Protein AF-A0A959P9I5-F1 (afdb_monomer)

Nearest PDB structures (foldseek):
  2was-assembly1_B  TM=7.287E-01  e=7.811E-04  Saccharomyces cerevisiae
  2wat-assembly2_E  TM=7.039E-01  e=8.288E-04  Saccharomyces cerevisiae
  8x8m-assembly1_B  TM=2.297E-01  e=2.061E-01  Klebsiella phage SH-Kp 152410
  8jj5-assembly1_B  TM=2.629E-01  e=3.154E+00  Sus scrofa

Solvent-accessible surface area (backbone atoms only — not comparable to full-atom values): 9957 Å² total; per-residue (Å²): 54,40,11,38,22,47,45,25,45,76,56,54,68,73,52,60,73,87,41,66,76,54,45,61,69,41,45,44,74,68,45,50,55,51,46,75,71,41,95,49,44,69,60,53,55,50,51,51,51,26,44,37,49,3,46,48,51,33,46,28,70,74,71,67,55,84,75,90,57,47,56,47,35,48,61,74,87,74,50,42,35,27,35,62,98,35,77,77,52,45,29,45,44,50,71,48,84,47,99,61,30,40,39,21,35,26,44,31,38,73,90,63,38,45,58,54,16,26,39,39,40,39,38,40,76,92,47,94,69,67,50,75,48,77,41,68,80,51,70,85,78,86,85,68,73,74,91,78,59,69,60,54,45,80,49,68,50,98,84,74,47,52,26,27,29,20,44,31,69,28,82,59,38,45,34,39,36,41,27,38,60,102

Foldseek 3Di:
DKFKEKWFQVQLVPDPLVDPVVLVQQADPVLVVVLVPDPDNSVSSVVLVGQLRTLVLLVCQPPVDPDRRNNQWHDPSPFWIAGVPCNQRIWGKDKDDDPRIIMMMTATDPPSFGFQWKKKWKQFQVDPDIDIDIGHPDDDDPPDDPPPDDQWYWDADPVRWIWTKHWYDDDRITMMMITTTD

Secondary structure (DSSP, 8-state):
-EEEEEEEHHHHTTS-TTSHHHHTTT--HHHHHHHHT-S-HHHHHHHHHHHHHHHHHHHHHHH------GGGEEE-SSSEEEETTEEEEEEEEEEEEETTEEEEEEEE-TTS--EEEEEEEEEETT-SS-EEEEEES--S-----GGG--SEEEEE-TTS-EEEEEEEEETTEEEEEEEEE-

Sequence (182 aa):
MIGIDVIDWDQARKSRWDEQRFREKFCTGRELIHLANAENVFFETWKIWAAKEAAFKAWSMLSHETTFRPRDWEFDGHAHIHKVNDNACTMHIEWIHLENGLVSWVQAGAPFGKCEGGALRINDSGRKEPQVYVFGECLNTVTMESKKLPRYGKITDLQNTNHWISRSHHGRYDVWMIAREA

pLDDT: mean 87.92, std 12.02, range [44.38, 98.25]

Mean predicted aligned error: 5.18 Å

Radius of gyration: 16.12 Å; Cα contacts (8 Å, |Δi|>4): 376; chains: 1; bounding box: 43×37×35 Å

Structure (mmCIF, N/CA/C/O backbone):
data_AF-A0A959P9I5-F1
#
_entry.id   AF-A0A959P9I5-F1
#
loop_
_atom_site.group_PDB
_atom_site.id
_atom_site.type_symbol
_atom_site.label_atom_id
_atom_site.label_alt_id
_atom_site.label_comp_id
_atom_site.label_asym_id
_atom_site.label_entity_id
_atom_site.label_seq_id
_atom_site.pdbx_PDB_ins_code
_atom_site.Cartn_x
_atom_site.Cartn_y
_atom_site.Cartn_z
_atom_site.occupancy
_atom_site.B_iso_or_equiv
_atom_site.auth_seq_id
_atom_site.auth_comp_id
_atom_site.auth_asym_id
_atom_site.auth_atom_id
_atom_site.pdbx_PDB_model_num
ATOM 1 N N . MET A 1 1 ? 9.983 -0.754 -10.016 1.00 86.56 1 MET A N 1
ATOM 2 C CA . MET A 1 1 ? 8.884 0.198 -9.710 1.00 86.56 1 MET A CA 1
ATOM 3 C C . MET A 1 1 ? 8.581 0.204 -8.237 1.00 86.56 1 MET A C 1
ATOM 5 O O . MET A 1 1 ? 8.883 -0.776 -7.565 1.00 86.56 1 MET A O 1
ATOM 9 N N . ILE A 1 2 ? 7.910 1.250 -7.765 1.00 91.06 2 ILE A N 1
ATOM 10 C CA . ILE A 1 2 ? 7.533 1.365 -6.363 1.00 91.06 2 ILE A CA 1
ATOM 11 C C . ILE A 1 2 ? 6.093 1.822 -6.185 1.00 91.06 2 ILE A C 1
ATOM 13 O O . ILE A 1 2 ? 5.556 2.512 -7.038 1.00 91.06 2 ILE A O 1
ATOM 17 N N . GLY A 1 3 ? 5.486 1.503 -5.054 1.00 93.31 3 GLY A N 1
ATOM 18 C CA . GLY A 1 3 ? 4.197 2.059 -4.658 1.00 93.31 3 GLY A CA 1
ATOM 19 C C . GLY A 1 3 ? 4.157 2.225 -3.151 1.00 93.31 3 GLY A C 1
ATOM 20 O O . GLY A 1 3 ? 4.808 1.464 -2.447 1.00 93.31 3 GLY A O 1
ATOM 21 N N . ILE A 1 4 ? 3.446 3.234 -2.654 1.00 95.81 4 ILE A N 1
ATOM 22 C CA . ILE A 1 4 ? 3.377 3.533 -1.219 1.00 95.81 4 ILE A CA 1
ATOM 23 C C . ILE A 1 4 ? 1.953 3.846 -0.787 1.00 95.81 4 ILE A C 1
ATOM 25 O O . ILE A 1 4 ? 1.185 4.475 -1.523 1.00 95.81 4 ILE A O 1
ATOM 29 N N . ASP A 1 5 ? 1.630 3.477 0.441 1.00 97.62 5 ASP A N 1
ATOM 30 C CA . ASP A 1 5 ? 0.481 4.005 1.141 1.00 97.62 5 ASP A CA 1
ATOM 31 C C . ASP A 1 5 ? 0.764 4.299 2.618 1.00 97.62 5 ASP A C 1
ATOM 33 O O . ASP A 1 5 ? 1.725 3.790 3.195 1.00 97.62 5 ASP A O 1
ATOM 37 N N . VAL A 1 6 ? -0.048 5.171 3.217 1.00 97.94 6 VAL A N 1
ATOM 38 C CA . VAL A 1 6 ? 0.074 5.570 4.623 1.00 97.94 6 VAL A CA 1
ATOM 39 C C . VAL A 1 6 ? -1.285 5.583 5.292 1.00 97.94 6 VAL A C 1
ATOM 41 O O . VAL A 1 6 ? -2.257 6.084 4.733 1.00 97.94 6 VAL A O 1
ATOM 44 N N . ILE A 1 7 ? -1.333 5.089 6.527 1.00 98.25 7 ILE A N 1
ATOM 45 C CA . ILE A 1 7 ? -2.528 5.110 7.358 1.00 98.25 7 ILE A CA 1
ATOM 46 C C . ILE A 1 7 ? -2.272 5.917 8.622 1.00 98.25 7 ILE A C 1
ATOM 48 O O . ILE A 1 7 ? -1.359 5.610 9.377 1.00 98.25 7 ILE A O 1
ATOM 52 N N . ASP A 1 8 ? -3.104 6.929 8.860 1.00 98.12 8 ASP A N 1
ATOM 53 C CA . ASP A 1 8 ? -3.220 7.630 10.136 1.00 98.12 8 ASP A CA 1
ATOM 54 C C . ASP A 1 8 ? -4.238 6.901 11.021 1.00 98.12 8 ASP A C 1
ATOM 56 O O . ASP A 1 8 ? -5.398 6.718 10.628 1.00 98.12 8 ASP A O 1
ATOM 60 N N . TRP A 1 9 ? -3.820 6.494 12.221 1.00 97.69 9 TRP A N 1
ATOM 61 C CA . TRP A 1 9 ? -4.681 5.768 13.147 1.00 97.69 9 TRP A CA 1
ATOM 62 C C . TRP A 1 9 ? -5.888 6.573 13.619 1.00 97.69 9 TRP A C 1
ATOM 64 O O . TRP A 1 9 ? -6.954 5.987 13.800 1.00 97.69 9 TRP A O 1
ATOM 74 N N . ASP A 1 10 ? -5.788 7.892 13.769 1.00 96.81 10 ASP A N 1
ATOM 75 C CA . ASP A 1 10 ? -6.925 8.700 14.221 1.00 96.81 10 ASP A CA 1
ATOM 76 C C . ASP A 1 10 ? -8.006 8.822 13.156 1.00 96.81 10 ASP A C 1
ATOM 78 O O . ASP A 1 10 ? -9.189 8.928 13.483 1.00 96.81 10 ASP A O 1
ATOM 82 N N . GLN A 1 11 ? -7.627 8.788 11.881 1.00 96.94 11 GLN A N 1
ATOM 83 C CA . GLN A 1 11 ? -8.590 8.746 10.783 1.00 96.94 11 GLN A CA 1
ATOM 84 C C . GLN A 1 11 ? -9.161 7.339 10.608 1.00 96.94 11 GLN A C 1
ATOM 86 O O . GLN A 1 11 ? -10.376 7.163 10.525 1.00 96.94 11 GLN A O 1
ATOM 91 N N . ALA A 1 12 ? -8.298 6.325 10.645 1.00 97.25 12 ALA A N 1
ATOM 92 C CA . ALA A 1 12 ? -8.681 4.922 10.552 1.00 97.25 12 ALA A CA 1
ATOM 93 C C . ALA A 1 12 ? -9.707 4.510 11.625 1.00 97.25 12 ALA A C 1
ATOM 95 O O . ALA A 1 12 ? -10.705 3.855 11.312 1.00 97.25 12 ALA A O 1
ATOM 96 N N . ARG A 1 13 ? -9.520 4.953 12.877 1.00 97.25 13 ARG A N 1
ATOM 97 C CA . ARG A 1 13 ? -10.439 4.691 14.003 1.00 97.25 13 ARG A CA 1
ATOM 98 C C . ARG A 1 13 ? -11.843 5.266 13.807 1.00 97.25 13 ARG A C 1
ATOM 100 O O . ARG A 1 13 ? -12.779 4.742 14.395 1.00 97.25 13 ARG A O 1
ATOM 107 N N . LYS A 1 14 ? -12.003 6.319 12.998 1.00 96.50 14 LYS A N 1
ATOM 108 C CA . LYS A 1 14 ? -13.308 6.955 12.714 1.00 96.50 14 LYS A CA 1
ATOM 109 C C . LYS A 1 14 ? -14.106 6.234 11.628 1.00 96.50 14 LYS A C 1
ATOM 111 O O . LYS A 1 14 ? -15.248 6.600 11.356 1.00 96.50 14 LYS A O 1
ATOM 116 N N . SER A 1 15 ? -13.495 5.263 10.958 1.00 94.44 15 SER A N 1
ATOM 117 C CA . SER A 1 15 ? -14.159 4.459 9.938 1.00 94.44 15 SER A CA 1
ATOM 118 C C . SER A 1 15 ? -14.973 3.314 10.556 1.00 94.44 15 SER A C 1
ATOM 120 O O . SER A 1 15 ? -14.979 3.110 11.765 1.00 94.44 15 SER A O 1
ATOM 122 N N . ARG A 1 16 ? -15.606 2.517 9.692 1.00 95.75 16 ARG A N 1
ATOM 123 C CA . ARG A 1 16 ? -16.356 1.302 10.042 1.00 95.75 16 ARG A CA 1
ATOM 124 C C . ARG A 1 16 ? -15.498 0.035 9.949 1.00 95.75 16 ARG A C 1
ATOM 126 O O . ARG A 1 16 ? -15.977 -1.002 9.504 1.00 95.75 16 ARG A O 1
ATOM 133 N N . TRP A 1 17 ? -14.206 0.136 10.257 1.00 94.38 17 TRP A N 1
ATOM 134 C CA . TRP A 1 17 ? -13.227 -0.948 10.076 1.00 94.38 17 TRP A CA 1
ATOM 135 C C . TRP A 1 17 ? -13.613 -2.253 10.794 1.00 94.38 17 TRP A C 1
ATOM 137 O O . TRP A 1 17 ? -13.234 -3.342 10.357 1.00 94.38 17 TRP A O 1
ATOM 147 N N . ASP A 1 18 ? -14.372 -2.142 11.881 1.00 93.19 18 ASP A N 1
ATOM 148 C CA . ASP A 1 18 ? -14.866 -3.224 12.725 1.00 93.19 18 ASP A CA 1
ATOM 149 C C . ASP A 1 18 ? -16.103 -3.931 12.135 1.00 93.19 18 ASP A C 1
ATOM 151 O O . ASP A 1 18 ? -16.331 -5.109 12.429 1.00 93.19 18 ASP A O 1
ATOM 155 N N . GLU A 1 19 ? -16.822 -3.306 11.200 1.00 95.06 19 GLU A N 1
ATOM 156 C CA . GLU A 1 19 ? -17.932 -3.929 10.479 1.00 95.06 19 GLU A CA 1
ATOM 157 C C . GLU A 1 19 ? -17.433 -4.974 9.460 1.00 95.06 19 GLU A C 1
ATOM 159 O O . GLU A 1 19 ? -16.642 -4.690 8.558 1.00 95.06 19 GLU A O 1
ATOM 164 N N . GLN A 1 20 ? -17.976 -6.194 9.516 1.00 93.38 20 GLN A N 1
ATOM 165 C CA . GLN A 1 20 ? -17.656 -7.254 8.548 1.00 93.38 20 GLN A CA 1
ATOM 166 C C . GLN A 1 20 ? -17.915 -6.819 7.096 1.00 93.38 20 GLN A C 1
ATOM 168 O O . GLN A 1 20 ? -17.053 -6.982 6.234 1.00 93.38 20 GLN A O 1
ATOM 173 N N . ARG A 1 21 ? -19.065 -6.179 6.840 1.00 95.31 21 ARG A N 1
ATOM 174 C CA . ARG A 1 21 ? -19.433 -5.673 5.505 1.00 95.31 21 ARG A CA 1
ATOM 175 C C . ARG A 1 21 ? -18.466 -4.618 4.978 1.00 95.31 21 ARG A C 1
ATOM 177 O O . ARG A 1 21 ? -18.392 -4.416 3.770 1.00 95.31 21 ARG A O 1
ATOM 184 N N . PHE A 1 22 ? -17.771 -3.899 5.858 1.00 95.69 22 PHE A N 1
ATOM 185 C CA . PHE A 1 22 ? -16.742 -2.954 5.446 1.00 95.69 22 PHE A CA 1
ATOM 186 C C . PHE A 1 22 ? -15.514 -3.705 4.929 1.00 95.69 22 PHE A C 1
ATOM 188 O O . PHE A 1 22 ? -15.071 -3.438 3.813 1.00 95.69 22 PHE A O 1
ATOM 195 N N . ARG A 1 23 ? -15.030 -4.700 5.684 1.00 96.38 23 ARG A N 1
ATOM 196 C CA . ARG A 1 23 ? -13.878 -5.529 5.296 1.00 96.38 23 ARG A CA 1
ATOM 197 C C . ARG A 1 23 ? -14.135 -6.339 4.027 1.00 96.38 23 ARG A C 1
ATOM 199 O O . ARG A 1 23 ? -13.286 -6.385 3.148 1.00 96.38 23 ARG A O 1
ATOM 206 N N . GLU A 1 24 ? -15.335 -6.890 3.856 1.00 96.62 24 GLU A N 1
ATOM 207 C CA . GLU A 1 24 ? -15.725 -7.664 2.662 1.00 96.62 24 GLU A CA 1
ATOM 208 C C . GLU A 1 24 ? -15.671 -6.871 1.344 1.00 96.62 24 GLU A C 1
ATOM 210 O O . GLU A 1 24 ? -15.601 -7.465 0.261 1.00 96.62 24 GLU A O 1
ATOM 215 N N . LYS A 1 25 ? -15.687 -5.532 1.406 1.00 96.12 25 LYS A N 1
ATOM 216 C CA . LYS A 1 25 ? -15.544 -4.685 0.212 1.00 96.12 25 LYS A CA 1
ATOM 217 C C . LYS A 1 25 ? -14.149 -4.761 -0.387 1.00 96.12 25 LYS A C 1
ATOM 219 O O . LYS A 1 25 ? -14.021 -4.618 -1.601 1.00 96.12 25 LYS A O 1
ATOM 224 N N . PHE A 1 26 ? -13.123 -4.954 0.440 1.00 96.69 26 PHE A N 1
ATOM 225 C CA . PHE A 1 26 ? -11.739 -4.902 -0.019 1.00 96.69 26 PHE A CA 1
ATOM 226 C C . PHE A 1 26 ? -10.935 -6.170 0.248 1.00 96.69 26 PHE A C 1
ATOM 228 O O . PHE A 1 26 ? -10.009 -6.427 -0.516 1.00 96.69 26 PHE A O 1
ATOM 235 N N . CYS A 1 27 ? -11.291 -6.978 1.245 1.00 97.50 27 CYS A N 1
ATOM 236 C CA . CYS A 1 27 ? -10.620 -8.242 1.526 1.00 97.50 27 CYS A CA 1
ATOM 237 C C . CYS A 1 27 ? -11.093 -9.374 0.600 1.00 97.50 27 CYS A C 1
ATOM 239 O O . CYS A 1 27 ? -12.272 -9.466 0.236 1.00 97.50 27 CYS A O 1
ATOM 241 N N . THR A 1 28 ? -10.175 -10.275 0.258 1.00 97.38 28 THR A N 1
ATOM 242 C CA . THR A 1 28 ? -10.481 -11.596 -0.297 1.00 97.38 28 THR A CA 1
ATOM 243 C C . THR A 1 28 ? -10.930 -12.555 0.810 1.00 97.38 28 THR A C 1
ATOM 245 O O . THR A 1 28 ? -10.841 -12.255 2.002 1.00 97.38 28 THR A O 1
ATOM 248 N N . GLY A 1 29 ? -11.413 -13.744 0.434 1.00 96.50 29 GLY A N 1
ATOM 249 C CA . GLY A 1 29 ? -11.786 -14.769 1.414 1.00 96.50 29 GLY A CA 1
ATOM 250 C C . GLY A 1 29 ? -10.609 -15.215 2.288 1.00 96.50 29 GLY A C 1
ATOM 251 O O . GLY A 1 29 ? -10.780 -15.395 3.491 1.00 96.50 29 GLY A O 1
ATOM 252 N N . ARG A 1 30 ? -9.405 -15.335 1.711 1.00 95.50 30 ARG A N 1
ATOM 253 C CA . ARG A 1 30 ? -8.190 -15.706 2.454 1.00 95.50 30 ARG A CA 1
ATOM 254 C C . ARG A 1 30 ? -7.777 -14.619 3.439 1.00 95.50 30 ARG A C 1
ATOM 256 O O . ARG A 1 30 ? -7.475 -14.927 4.585 1.00 95.50 30 ARG A O 1
ATOM 263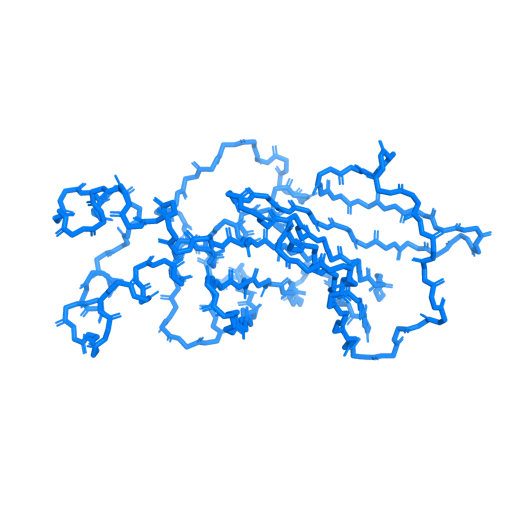 N N . GLU A 1 31 ? -7.857 -13.357 3.036 1.00 97.69 31 GLU A N 1
ATOM 264 C CA . GLU A 1 31 ? -7.567 -12.225 3.920 1.00 97.69 31 GLU A CA 1
ATOM 265 C C . GLU A 1 31 ? -8.586 -12.097 5.059 1.00 97.69 31 GLU A C 1
ATOM 267 O O . GLU A 1 31 ? -8.216 -11.762 6.179 1.00 97.69 31 GLU A O 1
ATOM 272 N N . LEU A 1 32 ? -9.867 -12.403 4.820 1.00 97.00 32 LEU A N 1
ATOM 273 C CA . LEU A 1 32 ? -10.864 -12.455 5.895 1.00 97.00 32 LEU A CA 1
ATOM 274 C C . LEU A 1 32 ? -10.557 -13.571 6.907 1.00 97.00 32 LEU A C 1
ATOM 276 O O . LEU A 1 32 ? -10.723 -13.355 8.106 1.00 97.00 32 LEU A O 1
ATOM 280 N N . ILE A 1 33 ? -10.079 -14.733 6.445 1.00 95.81 33 ILE A N 1
ATOM 281 C CA . ILE A 1 33 ? -9.622 -15.826 7.321 1.00 95.81 33 ILE A CA 1
ATOM 282 C C . ILE A 1 33 ? -8.377 -15.400 8.111 1.00 95.81 33 ILE A C 1
ATOM 284 O O . ILE A 1 33 ? -8.311 -15.649 9.312 1.00 95.81 33 ILE A O 1
ATOM 288 N N . HIS A 1 34 ? -7.417 -14.727 7.470 1.00 95.38 34 HIS A N 1
ATOM 289 C CA . HIS A 1 34 ? -6.246 -14.153 8.146 1.00 95.38 34 HIS A CA 1
ATOM 290 C C . HIS A 1 34 ? -6.669 -13.183 9.254 1.00 95.38 34 HIS A C 1
ATOM 292 O O . HIS A 1 34 ? -6.265 -13.336 10.404 1.00 95.38 34 HIS A O 1
ATOM 298 N N . LEU A 1 35 ? -7.574 -12.251 8.945 1.00 95.75 35 LEU A N 1
ATOM 299 C CA . LEU A 1 35 ? -8.087 -11.279 9.912 1.00 95.75 35 LEU A CA 1
ATOM 300 C C . LEU A 1 35 ? -8.852 -11.918 11.071 1.00 95.75 35 LEU A C 1
ATOM 302 O O . LEU A 1 35 ? -8.765 -11.418 12.188 1.00 95.75 35 LEU A O 1
ATOM 306 N N . ALA A 1 36 ? -9.578 -13.013 10.839 1.00 94.81 36 ALA A N 1
ATOM 307 C CA . ALA A 1 36 ? -10.283 -13.728 11.902 1.00 94.81 36 ALA A CA 1
ATOM 308 C C . ALA A 1 36 ? -9.332 -14.349 12.942 1.00 94.81 36 ALA A C 1
ATOM 310 O O . ALA A 1 36 ? -9.741 -14.564 14.080 1.00 94.81 36 ALA A O 1
ATOM 311 N N . ASN A 1 37 ? -8.078 -14.611 12.559 1.00 94.88 37 ASN A N 1
ATOM 312 C CA . ASN A 1 37 ? -7.045 -15.190 13.421 1.00 94.88 37 ASN A CA 1
ATOM 313 C C . ASN A 1 37 ? -5.998 -14.161 13.887 1.00 94.88 37 ASN A C 1
ATOM 315 O O . ASN A 1 37 ? -5.039 -14.526 14.564 1.00 94.88 37 ASN A O 1
ATOM 319 N N . ALA A 1 38 ? -6.150 -12.886 13.519 1.00 94.94 38 ALA A N 1
ATOM 320 C CA . ALA A 1 38 ? -5.186 -11.845 13.843 1.00 94.94 38 ALA A CA 1
ATOM 321 C C . ALA A 1 38 ? -5.283 -11.417 15.315 1.00 94.94 38 ALA A C 1
ATOM 323 O O . ALA A 1 38 ? -6.363 -11.088 15.804 1.00 94.94 38 ALA A O 1
ATOM 324 N N . GLU A 1 39 ? -4.137 -11.306 15.993 1.00 95.75 39 GLU A N 1
ATOM 325 C CA . GLU A 1 39 ? -4.063 -10.764 17.360 1.00 95.75 39 GLU A CA 1
ATOM 326 C C . GLU A 1 39 ? -4.570 -9.318 17.431 1.00 95.75 39 GLU A C 1
ATOM 328 O O . GLU A 1 39 ? -5.221 -8.910 18.392 1.00 95.75 39 GLU A O 1
ATOM 333 N N . ASN A 1 40 ? -4.292 -8.536 16.385 1.00 95.69 40 ASN A N 1
ATOM 334 C CA . ASN A 1 40 ? -4.734 -7.157 16.262 1.00 95.69 40 ASN A CA 1
ATOM 335 C C . ASN A 1 40 ? -5.455 -6.944 14.928 1.00 95.69 40 ASN A C 1
ATOM 337 O O . ASN A 1 40 ? -4.862 -6.529 13.931 1.00 95.69 40 ASN A O 1
ATOM 341 N N . VAL A 1 41 ? -6.765 -7.206 14.933 1.00 96.31 41 VAL A N 1
ATOM 342 C CA . VAL A 1 41 ? -7.630 -7.066 13.751 1.00 96.31 41 VAL A CA 1
ATOM 343 C C . VAL A 1 41 ? -7.593 -5.647 13.184 1.00 96.31 41 VAL A C 1
ATOM 345 O O . VAL A 1 41 ? -7.581 -5.492 11.967 1.00 96.31 41 VAL A O 1
ATOM 348 N N . PHE A 1 42 ? -7.544 -4.610 14.030 1.00 97.44 42 PHE A N 1
ATOM 349 C CA . PHE A 1 42 ? -7.452 -3.218 13.572 1.00 97.44 42 PHE A CA 1
ATOM 350 C C . PHE A 1 42 ? -6.188 -3.004 12.741 1.00 97.44 42 PHE A C 1
ATOM 352 O O . PHE A 1 42 ? -6.264 -2.545 11.602 1.00 97.44 42 PHE A O 1
ATOM 359 N N . PHE A 1 43 ? -5.035 -3.372 13.299 1.00 96.50 43 PHE A N 1
ATOM 360 C CA . PHE A 1 43 ? -3.751 -3.203 12.636 1.00 96.50 43 PHE A CA 1
ATOM 361 C C . PHE A 1 43 ? -3.689 -3.983 11.318 1.00 96.50 43 PHE A C 1
ATOM 363 O O . PHE A 1 43 ? -3.397 -3.397 10.277 1.00 96.50 43 PHE A O 1
ATOM 370 N N . GLU A 1 44 ? -4.034 -5.272 11.339 1.00 96.50 44 GLU A N 1
ATOM 371 C CA . GLU A 1 44 ? -3.966 -6.118 10.143 1.00 96.50 44 GLU A CA 1
ATOM 372 C C . GLU A 1 44 ? -4.957 -5.670 9.057 1.00 96.50 44 GLU A C 1
ATOM 374 O O . GLU A 1 44 ? -4.627 -5.701 7.873 1.00 96.50 44 GLU A O 1
ATOM 379 N N . THR A 1 45 ? -6.136 -5.158 9.436 1.00 97.50 45 THR A N 1
ATOM 380 C CA . THR A 1 45 ? -7.120 -4.606 8.486 1.00 97.50 45 THR A CA 1
ATOM 381 C C . THR A 1 45 ? -6.510 -3.467 7.671 1.00 97.50 45 THR A C 1
ATOM 383 O O . THR A 1 45 ? -6.637 -3.423 6.445 1.00 97.50 45 THR A O 1
ATOM 386 N N . TRP A 1 46 ? -5.819 -2.549 8.343 1.00 97.88 46 TRP A N 1
ATOM 387 C CA . TRP A 1 46 ? -5.218 -1.386 7.696 1.00 97.88 46 TRP A CA 1
ATOM 388 C C . TRP A 1 46 ? -3.901 -1.690 7.001 1.00 97.88 46 TRP A C 1
ATOM 390 O O . TRP A 1 46 ? -3.611 -1.074 5.978 1.00 97.88 46 TRP A O 1
ATOM 400 N N . LYS A 1 47 ? -3.140 -2.665 7.497 1.00 97.44 47 LYS A N 1
ATOM 401 C CA . LYS A 1 47 ? -1.962 -3.192 6.807 1.00 97.44 47 LYS A CA 1
ATOM 402 C C . LYS A 1 47 ? -2.347 -3.811 5.460 1.00 97.44 47 LYS A C 1
ATOM 404 O O . LYS A 1 47 ? -1.725 -3.484 4.454 1.00 97.44 47 LYS A O 1
ATOM 409 N N . ILE A 1 48 ? -3.414 -4.619 5.412 1.00 97.81 48 ILE A N 1
ATOM 410 C CA . ILE A 1 48 ? -3.960 -5.167 4.157 1.00 97.81 48 ILE A CA 1
ATOM 411 C C . ILE A 1 48 ? -4.367 -4.038 3.207 1.00 97.81 48 ILE A C 1
ATOM 413 O O . ILE A 1 48 ? -3.987 -4.051 2.037 1.00 97.81 48 ILE A O 1
ATOM 417 N N . TRP A 1 49 ? -5.124 -3.050 3.696 1.00 97.81 49 TRP A N 1
ATOM 418 C CA . TRP A 1 49 ? -5.546 -1.914 2.874 1.00 97.81 49 TRP A CA 1
ATOM 419 C C . TRP A 1 49 ? -4.348 -1.177 2.262 1.00 97.81 49 TRP A C 1
ATOM 421 O O . TRP A 1 49 ? -4.275 -1.017 1.041 1.00 97.81 49 TRP A O 1
ATOM 431 N N . ALA A 1 50 ? -3.389 -0.785 3.102 1.00 97.62 50 ALA A N 1
ATOM 432 C CA . ALA A 1 50 ? -2.216 -0.035 2.678 1.00 97.62 50 ALA A CA 1
ATOM 433 C C . ALA A 1 50 ? -1.351 -0.833 1.692 1.00 97.62 50 ALA A C 1
ATOM 435 O O . ALA A 1 50 ? -0.859 -0.281 0.707 1.00 97.62 50 ALA A O 1
ATOM 436 N N . ALA A 1 51 ? -1.216 -2.146 1.901 1.00 97.00 51 ALA A N 1
ATOM 437 C CA . ALA A 1 51 ? -0.504 -3.021 0.980 1.00 97.00 51 ALA A CA 1
ATOM 438 C C . ALA A 1 51 ? -1.160 -3.063 -0.408 1.00 97.00 51 ALA A C 1
ATOM 440 O O . ALA A 1 51 ? -0.469 -2.938 -1.421 1.00 97.00 51 ALA A O 1
ATOM 441 N N . LYS A 1 52 ? -2.493 -3.168 -0.471 1.00 97.44 52 LYS A N 1
ATOM 442 C CA . LYS A 1 52 ? -3.249 -3.170 -1.735 1.00 97.44 52 LYS A CA 1
ATOM 443 C C . LYS A 1 52 ? -3.158 -1.844 -2.472 1.00 97.44 52 LYS A C 1
ATOM 445 O O . LYS A 1 52 ? -2.976 -1.835 -3.687 1.00 97.44 52 LYS A O 1
ATOM 450 N N . GLU A 1 53 ? -3.260 -0.727 -1.757 1.00 96.69 53 GLU A N 1
ATOM 451 C CA . GLU A 1 53 ? -3.074 0.592 -2.358 1.0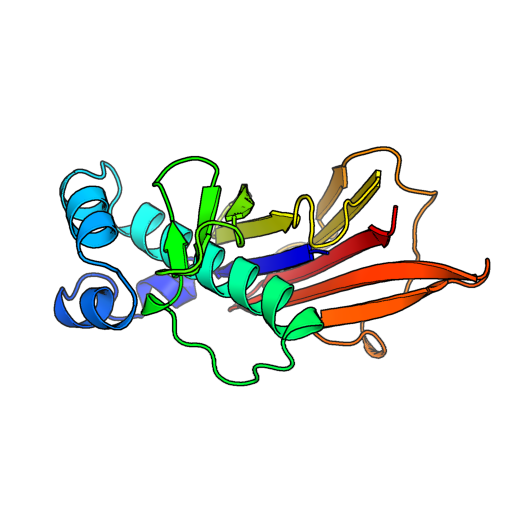0 96.69 53 GLU A CA 1
ATOM 452 C C . GLU A 1 53 ? -1.650 0.787 -2.886 1.00 96.69 53 GLU A C 1
ATOM 454 O O . GLU A 1 53 ? -1.475 1.299 -3.995 1.00 96.69 53 GLU A O 1
ATOM 459 N N . ALA A 1 54 ? -0.637 0.359 -2.129 1.00 95.56 54 ALA A N 1
ATOM 460 C CA . ALA A 1 54 ? 0.752 0.405 -2.568 1.00 95.56 54 ALA A CA 1
ATOM 461 C C . ALA A 1 54 ? 0.959 -0.439 -3.839 1.00 95.56 54 ALA A C 1
ATOM 463 O O . ALA A 1 54 ? 1.492 0.069 -4.827 1.00 95.56 54 ALA A O 1
ATOM 464 N N . ALA A 1 55 ? 0.473 -1.683 -3.863 1.00 94.38 55 ALA A N 1
ATOM 465 C CA . ALA A 1 55 ? 0.567 -2.563 -5.028 1.00 94.38 55 ALA A CA 1
ATOM 466 C C . ALA A 1 55 ? -0.143 -1.992 -6.258 1.00 94.38 55 ALA A C 1
ATOM 468 O O . ALA A 1 55 ? 0.433 -1.944 -7.345 1.00 94.38 55 ALA A O 1
ATOM 469 N N . PHE A 1 56 ? -1.361 -1.475 -6.082 1.00 94.06 56 PHE A N 1
ATOM 470 C CA . PHE A 1 56 ? -2.100 -0.849 -7.170 1.00 94.06 56 PHE A CA 1
ATOM 471 C C . PHE A 1 56 ? -1.376 0.380 -7.729 1.00 94.06 56 PHE A C 1
ATOM 473 O O . PHE A 1 56 ? -1.301 0.529 -8.945 1.00 94.06 56 PHE A O 1
ATOM 480 N N . LYS A 1 57 ? -0.809 1.243 -6.873 1.00 92.75 57 LYS A N 1
ATOM 481 C CA . LYS A 1 57 ? -0.024 2.409 -7.318 1.00 92.75 57 LYS A CA 1
ATOM 482 C C . LYS A 1 57 ? 1.208 1.984 -8.117 1.00 92.75 57 LYS A C 1
ATOM 484 O O . LYS A 1 57 ? 1.512 2.617 -9.121 1.00 92.75 57 LYS A O 1
ATOM 489 N N . ALA A 1 58 ? 1.888 0.907 -7.718 1.00 91.56 58 ALA A N 1
ATOM 490 C CA . ALA A 1 58 ? 2.990 0.353 -8.503 1.00 91.56 58 ALA A CA 1
ATOM 491 C C . ALA A 1 58 ? 2.515 -0.199 -9.857 1.00 91.56 58 ALA A C 1
ATOM 493 O O . ALA A 1 58 ?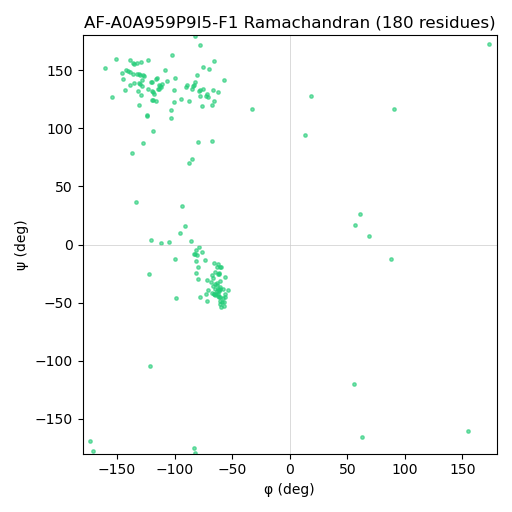 3.133 0.052 -10.887 1.00 91.56 58 ALA A O 1
ATOM 494 N N . TRP A 1 59 ? 1.39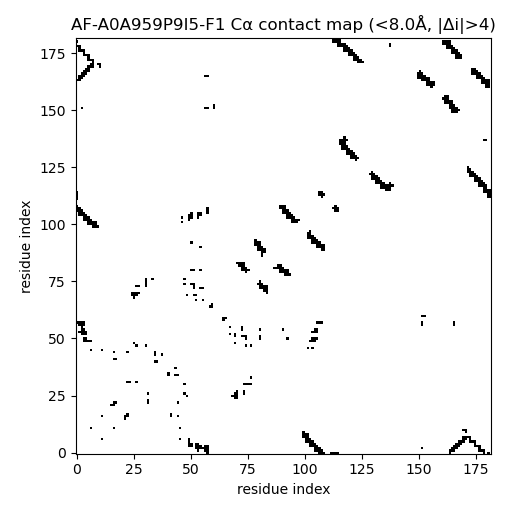7 -0.922 -9.867 1.00 90.25 59 TRP A N 1
ATOM 495 C CA . TRP A 1 59 ? 0.842 -1.562 -11.059 1.00 90.25 59 TRP A CA 1
ATOM 496 C C . TRP A 1 59 ? 0.242 -0.597 -12.082 1.00 90.25 59 TRP A C 1
ATOM 498 O O . TRP A 1 59 ? 0.384 -0.804 -13.292 1.00 90.25 59 TRP A O 1
ATOM 508 N N . SER A 1 60 ? -0.442 0.451 -11.623 1.00 88.94 60 SER A N 1
ATOM 509 C CA . SER A 1 60 ? -1.087 1.441 -12.492 1.00 88.94 60 SER A CA 1
ATOM 510 C C . SER A 1 60 ? -0.075 2.170 -13.378 1.00 88.94 60 SER A C 1
ATOM 512 O O . SER A 1 60 ? -0.421 2.603 -14.477 1.00 88.94 60 SER A O 1
ATOM 514 N N . MET A 1 61 ? 1.193 2.231 -12.953 1.00 84.81 61 MET A N 1
ATOM 515 C CA . MET A 1 61 ? 2.292 2.783 -13.745 1.00 84.81 61 MET A CA 1
ATOM 516 C C . MET A 1 61 ? 2.653 1.952 -14.985 1.00 84.81 61 MET A C 1
ATOM 518 O O . MET A 1 61 ? 3.163 2.533 -15.938 1.00 84.81 61 MET A O 1
ATOM 522 N N . LEU A 1 62 ? 2.390 0.637 -15.006 1.00 81.56 62 LEU A N 1
ATOM 523 C CA . LEU A 1 62 ? 2.624 -0.211 -16.192 1.00 81.56 62 LEU A CA 1
ATOM 524 C C . LEU A 1 62 ? 1.371 -0.453 -17.007 1.00 81.56 62 LEU A C 1
ATOM 526 O O . LEU A 1 62 ? 1.398 -0.422 -18.230 1.00 81.56 62 LEU A O 1
ATOM 530 N N . SER A 1 63 ? 0.287 -0.780 -16.314 1.00 83.94 63 SER A N 1
ATOM 531 C CA . SER A 1 63 ? -0.936 -1.258 -16.953 1.00 83.94 63 SER A CA 1
ATOM 532 C C . SER A 1 63 ? -1.799 -0.130 -17.502 1.00 83.94 63 SER A C 1
ATOM 534 O O . SER A 1 63 ? -2.740 -0.393 -18.247 1.00 83.94 63 SER A O 1
ATOM 536 N N . HIS A 1 64 ? -1.522 1.113 -17.095 1.00 81.38 64 HIS A N 1
ATOM 537 C CA . HIS A 1 64 ? -2.400 2.264 -17.296 1.00 81.38 64 HIS A CA 1
ATOM 538 C C . HIS A 1 64 ? -3.810 2.068 -16.704 1.00 81.38 64 HIS A C 1
ATOM 540 O O . HIS A 1 64 ? -4.733 2.818 -17.028 1.00 81.38 64 HIS A O 1
ATOM 546 N N . GLU A 1 65 ? -3.995 1.089 -15.808 1.00 86.06 65 GLU A N 1
ATOM 547 C CA . GLU A 1 65 ? -5.237 0.922 -15.060 1.00 86.06 65 GLU A CA 1
ATOM 548 C C . GLU A 1 65 ? -5.438 2.109 -14.115 1.00 86.06 65 GLU A C 1
ATOM 550 O O . GLU A 1 65 ? -4.619 2.396 -13.245 1.00 86.06 65 GLU A O 1
ATOM 555 N N . THR A 1 66 ? -6.571 2.790 -14.258 1.00 85.81 66 THR A N 1
ATOM 556 C CA . THR A 1 66 ? -6.919 3.964 -13.442 1.00 85.81 66 THR A CA 1
ATOM 557 C C . THR A 1 66 ? -7.878 3.637 -12.302 1.00 85.81 66 THR A C 1
ATOM 559 O O . THR A 1 66 ? -8.086 4.458 -11.411 1.00 85.81 66 THR A O 1
ATOM 562 N N . THR A 1 67 ? -8.477 2.442 -12.316 1.00 92.38 67 THR A N 1
ATOM 563 C CA . THR A 1 67 ? -9.495 2.033 -11.345 1.00 92.38 67 THR A CA 1
ATOM 564 C C . THR A 1 67 ? -8.903 1.088 -10.315 1.00 92.38 67 THR A C 1
ATOM 566 O O . THR A 1 67 ? -8.537 -0.038 -10.641 1.00 92.38 67 THR A O 1
ATOM 569 N N . PHE A 1 68 ? -8.879 1.518 -9.055 1.00 93.94 68 PHE A N 1
ATOM 570 C CA . PHE A 1 68 ? -8.487 0.649 -7.955 1.00 93.94 68 PHE A CA 1
ATOM 571 C C . PHE A 1 68 ? -9.614 -0.327 -7.610 1.00 93.94 68 PHE A C 1
ATOM 573 O O . PHE A 1 68 ? -10.712 0.078 -7.221 1.00 93.94 68 PHE A O 1
ATOM 580 N N . ARG A 1 69 ? -9.325 -1.623 -7.733 1.00 95.56 69 ARG A N 1
ATOM 581 C CA . ARG A 1 69 ? -10.193 -2.720 -7.299 1.00 95.56 69 ARG A CA 1
ATOM 582 C C . ARG A 1 69 ? -9.447 -3.515 -6.231 1.00 95.56 69 ARG A C 1
ATOM 584 O O . ARG A 1 69 ? -8.619 -4.352 -6.574 1.00 95.56 69 ARG A O 1
ATOM 591 N N . PRO A 1 70 ? -9.700 -3.273 -4.936 1.00 96.50 70 PRO A N 1
ATOM 592 C CA . PRO A 1 70 ? -8.882 -3.870 -3.882 1.00 96.50 70 PRO A CA 1
ATOM 593 C C . PRO A 1 70 ? -8.899 -5.404 -3.892 1.00 96.50 70 PRO A C 1
ATOM 595 O O . PRO A 1 70 ? -7.913 -6.038 -3.539 1.00 96.50 70 PRO A O 1
ATOM 598 N N . ARG A 1 71 ? -10.011 -6.012 -4.321 1.00 96.69 71 ARG A N 1
ATOM 599 C CA . ARG A 1 71 ? -10.163 -7.472 -4.396 1.00 96.69 71 ARG A CA 1
ATOM 600 C C . ARG A 1 71 ? -9.431 -8.118 -5.575 1.00 96.69 71 ARG A C 1
ATOM 602 O O . ARG A 1 71 ? -9.374 -9.340 -5.619 1.00 96.69 71 ARG A O 1
ATOM 609 N N . ASP A 1 72 ? -8.855 -7.319 -6.473 1.00 95.56 72 ASP A N 1
ATOM 610 C CA . ASP A 1 72 ? -7.942 -7.807 -7.513 1.00 95.56 72 ASP A CA 1
ATOM 611 C C . ASP A 1 72 ? -6.523 -8.006 -6.958 1.00 95.56 72 ASP A C 1
ATOM 613 O O . ASP A 1 72 ? -5.662 -8.505 -7.670 1.00 95.56 72 ASP A O 1
ATOM 617 N N . TRP A 1 73 ? -6.269 -7.639 -5.701 1.00 95.56 73 TRP A N 1
ATOM 618 C CA . TRP A 1 73 ? -4.990 -7.801 -5.014 1.00 95.56 73 TRP A CA 1
ATOM 619 C C . TRP A 1 73 ? -5.181 -8.662 -3.771 1.00 95.56 73 TRP A C 1
ATOM 621 O O . TRP A 1 73 ? -6.167 -8.485 -3.058 1.00 95.56 73 TRP A O 1
ATOM 631 N N . GLU A 1 74 ? -4.249 -9.564 -3.491 1.00 96.69 74 GLU A N 1
ATOM 632 C CA . GLU A 1 74 ? -4.281 -10.417 -2.302 1.00 96.69 74 GLU A CA 1
ATOM 633 C C . GLU A 1 74 ? -2.933 -10.382 -1.578 1.00 96.69 74 GLU A C 1
ATOM 635 O O . GLU A 1 74 ? -1.891 -10.718 -2.148 1.00 96.69 74 GLU A O 1
ATOM 640 N N . PHE A 1 75 ? -2.965 -9.936 -0.323 1.00 95.38 75 PHE A N 1
ATOM 641 C CA . PHE A 1 75 ? -1.833 -9.941 0.596 1.00 95.38 75 PHE A CA 1
ATOM 642 C C . PHE A 1 75 ? -1.729 -11.302 1.292 1.00 95.38 75 PHE A C 1
ATOM 644 O O . PHE A 1 75 ? -2.725 -11.832 1.784 1.00 95.38 75 PHE A O 1
ATOM 651 N N . ASP A 1 76 ? -0.519 -11.859 1.358 1.00 91.50 76 ASP A N 1
ATOM 652 C CA . ASP A 1 76 ? -0.267 -13.186 1.935 1.00 91.50 76 ASP A CA 1
ATOM 653 C C . ASP A 1 76 ? -0.217 -13.205 3.476 1.00 91.50 76 ASP A C 1
ATOM 655 O O . ASP A 1 76 ? -0.051 -14.269 4.067 1.00 91.50 76 ASP A O 1
ATOM 659 N N . GLY A 1 77 ? -0.355 -12.047 4.133 1.00 87.00 77 GLY A N 1
ATOM 660 C CA . GLY A 1 77 ? -0.216 -11.897 5.589 1.00 87.00 77 GLY A CA 1
ATOM 661 C C . GLY A 1 77 ? 1.225 -11.628 6.045 1.00 87.00 77 GLY A C 1
ATOM 662 O O . GLY A 1 77 ? 1.453 -11.190 7.178 1.00 87.00 77 GLY A O 1
ATOM 663 N N . HIS A 1 78 ? 2.195 -11.816 5.152 1.00 88.81 78 HIS A N 1
ATOM 664 C CA . HIS A 1 78 ? 3.624 -11.754 5.408 1.00 88.81 78 HIS A CA 1
ATOM 665 C C . HIS A 1 78 ? 4.286 -10.694 4.531 1.00 88.81 78 HIS A C 1
ATOM 667 O O . HIS A 1 78 ? 4.175 -9.518 4.846 1.00 88.81 78 HIS A O 1
ATOM 673 N N . ALA A 1 79 ? 4.999 -11.079 3.477 1.00 90.25 79 ALA A N 1
ATOM 674 C CA . ALA A 1 79 ? 5.915 -10.206 2.746 1.00 90.25 79 ALA A CA 1
ATOM 675 C C . ALA A 1 79 ? 5.550 -10.050 1.269 1.00 90.25 79 ALA A C 1
ATOM 677 O O . ALA A 1 79 ? 6.277 -9.382 0.532 1.00 90.25 79 ALA A O 1
ATOM 678 N N . HIS A 1 80 ? 4.430 -10.629 0.821 1.00 92.25 80 HIS A N 1
ATOM 679 C CA . HIS A 1 80 ? 4.051 -10.575 -0.584 1.00 92.25 80 HIS A CA 1
ATOM 680 C C . HIS A 1 80 ? 2.612 -10.149 -0.796 1.00 92.25 80 HIS A C 1
ATOM 682 O O . HIS A 1 80 ? 1.691 -10.482 -0.052 1.00 92.25 80 HIS A O 1
ATOM 688 N N . ILE A 1 81 ? 2.421 -9.448 -1.902 1.00 93.88 81 ILE A N 1
ATOM 689 C CA . ILE A 1 81 ? 1.114 -9.145 -2.454 1.00 93.88 81 ILE A CA 1
ATOM 690 C C . ILE A 1 81 ? 1.113 -9.499 -3.932 1.00 93.88 81 ILE A C 1
ATOM 692 O O . ILE A 1 81 ? 2.094 -9.253 -4.635 1.00 93.88 81 ILE A O 1
ATOM 696 N N . HIS A 1 82 ? 0.028 -10.097 -4.404 1.00 92.50 82 HIS A N 1
ATOM 697 C CA . HIS A 1 82 ? -0.089 -10.521 -5.792 1.00 92.50 82 HIS A CA 1
ATOM 698 C C . HIS A 1 82 ? -1.421 -10.104 -6.400 1.00 92.50 82 HIS A C 1
ATOM 700 O O . HIS A 1 82 ? -2.405 -9.889 -5.685 1.00 92.50 82 HIS A O 1
ATOM 706 N N . LYS A 1 83 ? -1.454 -9.983 -7.729 1.00 91.62 83 LYS A N 1
ATOM 707 C CA . LYS A 1 83 ? -2.699 -9.756 -8.458 1.00 91.62 83 LYS A CA 1
ATOM 708 C C . LYS A 1 83 ? -3.469 -11.073 -8.571 1.00 91.62 83 LYS A C 1
ATOM 710 O O . LYS A 1 83 ? -2.940 -12.095 -9.005 1.00 91.62 83 LYS A O 1
ATOM 715 N N . VAL A 1 84 ? -4.735 -11.065 -8.175 1.00 88.88 84 VAL A N 1
ATOM 716 C CA . VAL A 1 84 ? -5.606 -12.242 -8.227 1.00 88.88 84 VAL A CA 1
ATOM 717 C C . VAL A 1 84 ? -5.765 -12.678 -9.687 1.00 88.88 84 VAL A C 1
ATOM 719 O O . VAL A 1 84 ? -6.076 -11.865 -10.555 1.00 88.88 84 VAL A O 1
ATOM 722 N N . ASN A 1 85 ? -5.571 -13.974 -9.947 1.00 86.44 85 ASN A N 1
ATOM 723 C CA . ASN A 1 85 ? -5.532 -14.597 -11.281 1.00 86.44 85 ASN A CA 1
ATOM 724 C C . ASN A 1 85 ? -4.324 -14.224 -12.162 1.00 86.44 85 ASN A C 1
ATOM 726 O O . ASN A 1 85 ? -4.280 -14.639 -13.318 1.00 86.44 85 ASN A O 1
ATOM 730 N N . ASP A 1 86 ? -3.334 -13.507 -11.629 1.00 82.50 86 ASP A N 1
ATOM 731 C CA . ASP A 1 86 ? -2.067 -13.228 -12.305 1.00 82.50 86 ASP A CA 1
ATOM 732 C C . ASP A 1 86 ? -0.902 -13.389 -11.320 1.00 82.50 86 ASP A C 1
ATOM 734 O O . ASP A 1 86 ? -0.342 -12.427 -10.793 1.00 82.50 86 ASP A O 1
ATOM 738 N N . ASN A 1 87 ? -0.526 -14.646 -11.073 1.00 70.44 87 ASN A N 1
ATOM 739 C CA . ASN A 1 87 ? 0.563 -14.985 -10.152 1.00 70.44 87 ASN A CA 1
ATOM 740 C C . ASN A 1 87 ? 1.927 -14.448 -10.620 1.00 70.44 87 ASN A C 1
ATOM 742 O O . ASN A 1 87 ? 2.844 -14.335 -9.804 1.00 70.44 87 ASN A O 1
ATOM 746 N N . ALA A 1 88 ? 2.081 -14.120 -11.910 1.00 76.69 88 ALA A N 1
ATOM 747 C CA . ALA A 1 88 ? 3.302 -13.491 -12.400 1.00 76.69 88 ALA A CA 1
ATOM 748 C C . ALA A 1 88 ? 3.457 -12.081 -11.814 1.00 76.69 88 ALA A C 1
ATOM 750 O O . ALA A 1 88 ? 4.580 -11.644 -11.581 1.00 76.69 88 ALA A O 1
ATOM 751 N N . CYS A 1 89 ? 2.344 -11.410 -11.501 1.00 84.12 89 CYS A N 1
ATOM 752 C CA . CYS A 1 89 ? 2.295 -10.133 -10.806 1.00 84.12 89 CYS A CA 1
ATOM 753 C C . CYS A 1 89 ? 2.351 -10.309 -9.283 1.00 84.12 89 CYS A C 1
ATOM 755 O O . CYS A 1 89 ? 1.354 -10.133 -8.585 1.00 84.12 89 CYS A O 1
ATOM 757 N N . THR A 1 90 ? 3.538 -10.646 -8.770 1.00 88.44 90 THR A N 1
ATOM 758 C CA . THR A 1 90 ? 3.841 -10.689 -7.329 1.00 88.44 90 THR A CA 1
ATOM 759 C C . THR A 1 90 ? 4.853 -9.602 -6.964 1.00 88.44 90 THR A C 1
ATOM 761 O O . THR A 1 90 ? 5.844 -9.394 -7.664 1.00 88.44 90 THR A O 1
ATOM 764 N N . MET A 1 91 ? 4.612 -8.900 -5.858 1.00 90.12 91 MET A N 1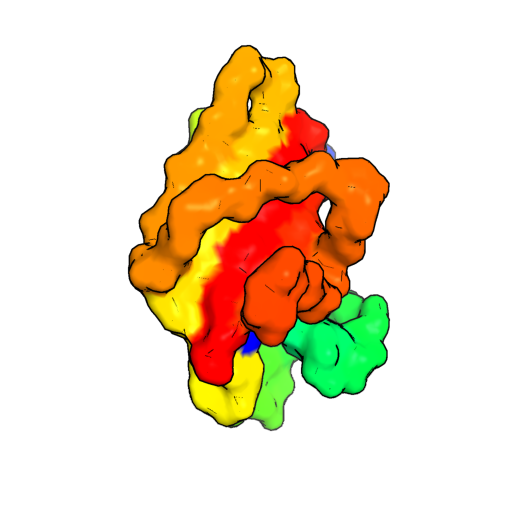
ATOM 765 C CA . MET A 1 91 ? 5.460 -7.822 -5.350 1.00 90.12 91 MET A CA 1
ATOM 766 C C . MET A 1 91 ? 5.837 -8.080 -3.893 1.00 90.12 91 MET A C 1
ATOM 768 O O . MET A 1 91 ? 5.025 -8.596 -3.123 1.00 90.12 91 MET A O 1
ATOM 772 N N . HIS A 1 92 ? 7.052 -7.683 -3.516 1.00 90.69 92 HIS A N 1
ATOM 773 C CA . HIS A 1 92 ? 7.464 -7.654 -2.116 1.00 90.69 92 HIS A CA 1
ATOM 774 C C . HIS A 1 92 ? 6.864 -6.418 -1.445 1.00 90.69 92 HIS A C 1
ATOM 776 O O . HIS A 1 92 ? 6.930 -5.322 -2.012 1.00 90.69 92 HIS A O 1
ATOM 782 N N . ILE A 1 93 ? 6.277 -6.598 -0.264 1.00 92.00 93 ILE A N 1
ATOM 783 C CA . ILE A 1 93 ? 5.687 -5.536 0.552 1.00 92.00 93 ILE A CA 1
ATOM 784 C C . ILE A 1 93 ? 6.476 -5.398 1.850 1.00 92.00 93 ILE A C 1
ATOM 786 O O . ILE A 1 93 ? 6.767 -6.372 2.539 1.00 92.00 93 ILE A O 1
ATOM 790 N N . GLU A 1 94 ? 6.777 -4.159 2.203 1.00 92.50 94 GLU A N 1
ATOM 791 C CA . GLU A 1 94 ? 7.358 -3.782 3.483 1.00 92.50 94 GLU A CA 1
ATOM 792 C C . GLU A 1 94 ? 6.459 -2.760 4.168 1.00 92.50 94 GLU A C 1
ATOM 794 O O . GLU A 1 94 ? 5.632 -2.088 3.539 1.00 92.50 94 GLU A O 1
ATOM 799 N N . TRP A 1 95 ? 6.604 -2.645 5.483 1.00 94.31 95 TRP A N 1
ATOM 800 C CA . TRP A 1 95 ? 5.927 -1.618 6.253 1.00 94.31 95 TRP A CA 1
ATOM 801 C C . TRP A 1 95 ? 6.730 -1.228 7.483 1.00 94.31 95 TRP A C 1
ATOM 803 O O . TRP A 1 95 ? 7.554 -1.985 7.993 1.00 94.31 95 TRP A O 1
ATOM 813 N N . ILE A 1 96 ? 6.430 -0.042 7.995 1.00 94.06 96 ILE A N 1
ATOM 814 C CA . ILE A 1 96 ? 6.941 0.450 9.271 1.00 94.06 96 ILE A CA 1
ATOM 815 C C . ILE A 1 96 ? 5.795 0.965 10.124 1.00 94.06 96 ILE A C 1
ATOM 817 O O . ILE A 1 96 ? 4.826 1.552 9.632 1.00 94.06 96 ILE A O 1
ATOM 821 N N . HIS A 1 97 ? 5.940 0.766 11.429 1.00 94.38 97 HIS A N 1
ATOM 822 C CA . HIS A 1 97 ? 5.068 1.380 12.412 1.00 94.38 97 HIS A CA 1
ATOM 823 C C . HIS A 1 97 ? 5.479 2.831 12.621 1.00 94.38 97 HIS A C 1
ATOM 825 O O . HIS A 1 97 ? 6.651 3.140 12.838 1.00 94.38 97 HIS A O 1
ATOM 831 N N . LEU A 1 98 ? 4.487 3.712 12.594 1.00 93.62 98 LEU A N 1
ATOM 832 C CA . LEU A 1 98 ? 4.613 5.070 13.086 1.00 93.62 98 LEU A CA 1
ATOM 833 C C . LEU A 1 98 ? 3.950 5.159 14.458 1.00 93.62 98 LEU A C 1
ATOM 835 O O . LEU A 1 98 ? 3.107 4.342 14.822 1.00 93.62 98 LEU A O 1
ATOM 839 N N . GLU A 1 99 ? 4.279 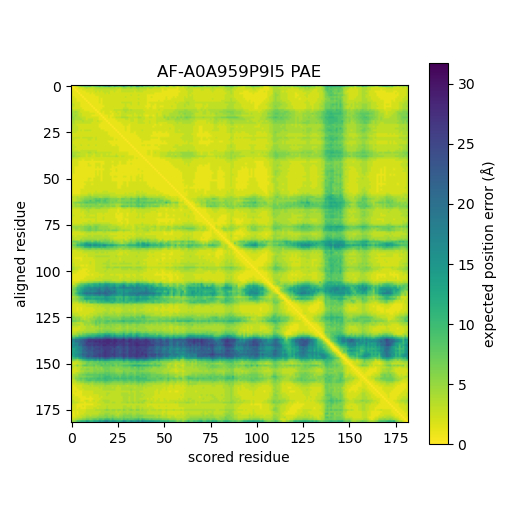6.216 15.190 1.00 90.19 99 GLU A N 1
ATOM 840 C CA . GLU A 1 99 ? 3.681 6.510 16.495 1.00 90.19 99 GLU A CA 1
ATOM 841 C C . GLU A 1 99 ? 2.142 6.541 16.453 1.00 90.19 99 GLU A C 1
ATOM 843 O O . GLU A 1 99 ? 1.492 6.016 17.351 1.00 90.19 99 GLU A O 1
ATOM 848 N N . ASN A 1 100 ? 1.555 7.097 15.384 1.00 94.38 100 ASN A N 1
ATOM 849 C CA . ASN A 1 100 ? 0.104 7.108 15.175 1.00 94.38 100 ASN A CA 1
ATOM 850 C C . ASN A 1 100 ? -0.287 6.689 13.754 1.00 94.38 100 ASN A C 1
ATOM 852 O O . ASN A 1 100 ? -1.206 7.252 13.160 1.00 94.38 100 ASN A O 1
ATOM 856 N N . GLY A 1 101 ? 0.435 5.734 13.179 1.00 96.69 101 GLY A N 1
ATOM 857 C CA . GLY A 1 101 ? 0.109 5.253 11.848 1.00 96.69 101 GLY A CA 1
ATOM 858 C C . GLY A 1 101 ? 0.922 4.054 11.399 1.00 96.69 101 GLY A C 1
ATOM 859 O O . GLY A 1 101 ? 1.671 3.454 12.170 1.00 96.69 101 GLY A O 1
ATOM 860 N N . LEU A 1 102 ? 0.795 3.745 10.116 1.00 97.06 102 LEU A N 1
ATOM 861 C CA . LEU A 1 102 ? 1.637 2.787 9.412 1.00 97.06 102 LEU A CA 1
ATOM 862 C C . LEU A 1 102 ? 1.969 3.337 8.025 1.00 97.06 102 LEU A C 1
ATOM 864 O O . LEU A 1 102 ? 1.155 4.041 7.428 1.00 97.06 102 LEU A O 1
ATOM 868 N N . VAL A 1 103 ? 3.140 2.999 7.502 1.00 97.44 103 VAL A N 1
ATOM 869 C CA . VAL A 1 103 ? 3.467 3.200 6.085 1.00 97.44 103 VAL A CA 1
ATOM 870 C C . VAL A 1 103 ? 3.771 1.848 5.485 1.00 97.44 103 VAL A C 1
ATOM 872 O O . VAL A 1 103 ? 4.552 1.104 6.069 1.00 97.44 103 VAL A O 1
ATOM 875 N N . SER A 1 104 ? 3.177 1.554 4.336 1.00 96.19 104 SER A N 1
ATOM 876 C CA . SER A 1 104 ? 3.443 0.349 3.558 1.00 96.19 104 SER A CA 1
ATOM 877 C C . SER A 1 104 ? 3.967 0.731 2.190 1.00 96.19 104 SER A C 1
ATOM 879 O O . SER A 1 104 ? 3.463 1.667 1.572 1.00 96.19 104 SER A O 1
ATOM 881 N N . TRP A 1 105 ? 4.948 -0.001 1.683 1.00 94.38 105 TRP A N 1
ATOM 882 C CA . TRP A 1 105 ? 5.421 0.187 0.323 1.00 94.38 105 TRP A CA 1
ATOM 883 C C . TRP A 1 105 ? 5.739 -1.137 -0.345 1.00 94.38 105 TRP A C 1
ATOM 885 O O . TRP A 1 105 ? 6.142 -2.101 0.299 1.00 94.38 105 TRP A O 1
ATOM 895 N N . VAL A 1 106 ? 5.564 -1.159 -1.660 1.00 92.19 106 VAL A N 1
ATOM 896 C CA . VAL A 1 106 ? 5.982 -2.267 -2.508 1.00 92.19 106 VAL A CA 1
ATOM 897 C C . VAL A 1 106 ? 7.180 -1.872 -3.345 1.00 92.19 106 VAL A C 1
ATOM 899 O O . VAL A 1 106 ? 7.319 -0.718 -3.770 1.00 92.19 106 VAL A O 1
ATOM 902 N N . GLN A 1 107 ? 7.993 -2.872 -3.652 1.00 85.50 107 GLN A N 1
ATOM 903 C CA . GLN A 1 107 ? 8.945 -2.821 -4.749 1.00 85.50 107 GLN A CA 1
ATOM 904 C C . GLN A 1 107 ? 8.601 -3.946 -5.715 1.00 85.50 107 GLN A C 1
ATOM 906 O O . GLN A 1 107 ? 8.503 -5.115 -5.334 1.00 85.50 107 GLN A O 1
ATOM 911 N N . ALA A 1 108 ? 8.377 -3.589 -6.975 1.00 77.56 108 ALA A N 1
ATOM 912 C CA . ALA A 1 108 ? 8.104 -4.587 -7.991 1.00 77.56 108 ALA A CA 1
ATOM 913 C C . ALA A 1 108 ? 9.397 -5.354 -8.313 1.00 77.56 108 ALA A C 1
ATOM 915 O O . ALA A 1 108 ? 10.442 -4.750 -8.560 1.00 77.56 108 ALA A O 1
ATOM 916 N N . GLY A 1 109 ? 9.324 -6.685 -8.283 1.00 70.00 109 GLY A N 1
ATOM 917 C CA . GLY A 1 109 ? 10.392 -7.564 -8.753 1.00 70.00 109 GLY A CA 1
ATOM 918 C C . GLY A 1 109 ? 10.337 -7.761 -10.269 1.00 70.00 109 GLY A C 1
ATOM 919 O O . GLY A 1 109 ? 9.509 -7.168 -10.964 1.00 70.00 109 GLY A O 1
ATOM 920 N N . ALA A 1 110 ? 11.207 -8.623 -10.800 1.00 57.69 110 ALA A N 1
ATOM 921 C CA . ALA A 1 110 ? 11.084 -9.077 -12.184 1.00 57.69 110 ALA A CA 1
ATOM 922 C C . ALA A 1 110 ? 9.700 -9.727 -12.416 1.00 57.69 110 ALA A C 1
ATOM 924 O O . ALA A 1 110 ? 9.232 -10.442 -11.531 1.00 57.69 110 ALA A O 1
ATOM 925 N N . PRO A 1 111 ? 9.053 -9.514 -13.578 1.00 60.69 111 PRO A N 1
ATOM 926 C CA . PRO A 1 111 ? 9.533 -8.793 -14.768 1.00 60.69 111 PRO A CA 1
ATOM 927 C C . PRO A 1 111 ? 9.320 -7.264 -14.756 1.00 60.69 111 PRO A C 1
ATOM 929 O O . PRO A 1 111 ? 9.648 -6.593 -15.727 1.00 60.69 111 PRO A O 1
ATOM 932 N N . PHE A 1 112 ? 8.791 -6.685 -13.682 1.00 64.38 112 PHE A N 1
ATOM 933 C CA . PHE A 1 112 ? 8.248 -5.321 -13.665 1.00 64.38 112 PHE A CA 1
ATOM 934 C C . PHE A 1 112 ? 9.258 -4.217 -13.280 1.00 64.38 112 PHE A C 1
ATOM 936 O O . PHE A 1 112 ? 8.873 -3.090 -12.964 1.00 64.38 112 PHE A O 1
ATOM 943 N N . GLY A 1 113 ? 10.555 -4.533 -13.320 1.00 64.56 113 GLY A N 1
ATOM 944 C CA . GLY A 1 113 ? 11.665 -3.601 -13.100 1.00 64.56 113 GLY A CA 1
ATOM 945 C C . GLY A 1 113 ? 12.116 -3.517 -11.640 1.00 64.56 113 GLY A C 1
ATOM 946 O O . GLY A 1 113 ? 11.367 -3.060 -10.774 1.00 64.56 113 GLY A O 1
ATOM 947 N N . LYS A 1 114 ? 13.370 -3.913 -11.392 1.00 71.44 114 LYS A N 1
ATOM 948 C CA . LYS A 1 114 ? 14.027 -3.868 -10.079 1.00 71.44 114 LYS A CA 1
ATOM 949 C C . LYS A 1 114 ? 14.428 -2.426 -9.730 1.00 71.44 114 LYS A C 1
ATOM 951 O O . LYS A 1 114 ? 14.646 -1.605 -10.618 1.00 71.44 114 LYS A O 1
ATOM 956 N N . CYS A 1 115 ? 14.510 -2.114 -8.442 1.00 75.94 115 CYS A N 1
ATOM 957 C CA . CYS A 1 115 ? 15.099 -0.868 -7.951 1.00 75.94 115 CYS A CA 1
ATOM 958 C C . CYS A 1 115 ? 16.412 -1.182 -7.222 1.00 75.94 115 CYS A C 1
ATOM 960 O O . CYS A 1 115 ? 16.474 -2.159 -6.477 1.00 75.94 115 CYS A O 1
ATOM 962 N N . GLU A 1 116 ? 17.454 -0.377 -7.444 1.00 78.06 116 GLU A N 1
ATOM 963 C CA . GLU A 1 116 ? 18.769 -0.552 -6.789 1.00 78.06 116 GLU A CA 1
ATOM 964 C C . GLU A 1 116 ? 18.802 0.030 -5.369 1.00 78.06 116 GLU A C 1
ATOM 966 O O . GLU A 1 116 ? 19.590 -0.386 -4.521 1.00 78.06 116 GLU A O 1
ATOM 971 N N . GLY A 1 117 ? 17.924 0.997 -5.109 1.00 80.62 117 GLY A N 1
ATOM 972 C CA . GLY A 1 117 ? 17.806 1.692 -3.840 1.00 80.62 117 GLY A CA 1
ATOM 973 C C . GLY A 1 117 ? 16.830 2.857 -3.930 1.00 80.62 117 GLY A C 1
ATOM 974 O O . GLY A 1 117 ? 16.346 3.200 -5.011 1.00 80.62 117 GLY A O 1
ATOM 975 N N . GLY A 1 118 ? 16.526 3.463 -2.790 1.00 85.25 118 GLY A N 1
ATOM 976 C CA . GLY A 1 118 ? 15.646 4.612 -2.698 1.00 85.25 118 GLY A CA 1
ATOM 977 C C . GLY A 1 118 ? 15.624 5.256 -1.322 1.00 85.25 118 GLY A C 1
ATOM 978 O O . GLY A 1 118 ? 16.330 4.856 -0.397 1.00 85.25 118 GLY A O 1
ATOM 979 N N . ALA A 1 119 ? 14.784 6.277 -1.203 1.00 88.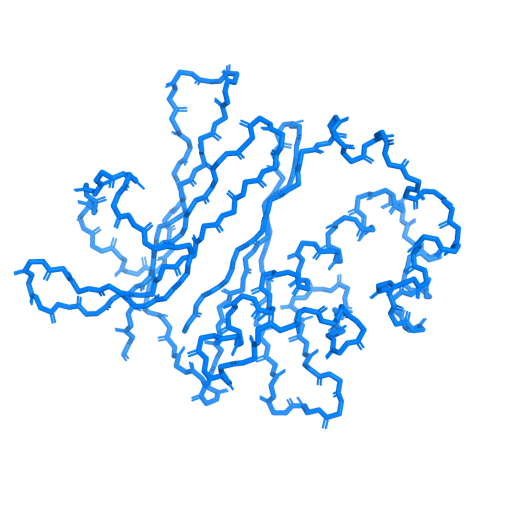94 119 ALA A N 1
ATOM 980 C CA . ALA A 1 119 ? 14.505 6.967 0.038 1.00 88.94 119 ALA A CA 1
ATOM 981 C C . ALA A 1 119 ? 12.995 7.118 0.232 1.00 88.94 119 ALA A C 1
ATOM 983 O O . ALA A 1 119 ? 12.277 7.561 -0.667 1.00 88.94 119 ALA A O 1
ATOM 984 N N . LEU A 1 120 ? 12.531 6.783 1.430 1.00 90.56 120 LEU A N 1
ATOM 985 C CA . LEU A 1 120 ? 11.202 7.061 1.950 1.00 90.56 120 LEU A CA 1
ATOM 986 C C . LEU A 1 120 ? 11.293 8.274 2.874 1.00 90.56 120 LEU A C 1
ATOM 988 O O . LEU A 1 120 ? 12.016 8.251 3.868 1.00 90.56 120 LEU A O 1
ATOM 992 N N . ARG A 1 121 ? 10.522 9.318 2.582 1.00 92.94 121 ARG A N 1
ATOM 993 C CA . ARG A 1 121 ? 10.341 10.468 3.467 1.00 92.94 121 ARG A CA 1
ATOM 994 C C . ARG A 1 121 ? 8.923 10.511 4.008 1.00 92.94 121 ARG A C 1
ATOM 996 O O . ARG A 1 121 ? 7.953 10.385 3.265 1.00 92.94 121 ARG A O 1
ATOM 1003 N N . ILE A 1 122 ? 8.823 10.778 5.303 1.00 93.62 122 ILE A N 1
ATOM 1004 C CA . ILE A 1 122 ? 7.571 10.853 6.049 1.00 93.62 122 ILE A CA 1
ATOM 1005 C C . ILE A 1 122 ? 7.502 12.221 6.706 1.00 93.62 122 ILE A C 1
ATOM 1007 O O . ILE A 1 122 ? 8.273 12.524 7.621 1.00 93.62 122 ILE A O 1
ATOM 1011 N N . ASN A 1 123 ? 6.574 13.048 6.239 1.00 93.94 123 ASN A N 1
ATOM 1012 C CA . ASN A 1 123 ? 6.227 14.292 6.906 1.00 93.94 123 ASN A CA 1
ATOM 1013 C C . ASN A 1 123 ? 5.018 14.025 7.813 1.00 93.94 123 ASN A C 1
ATOM 1015 O O . ASN A 1 123 ? 3.993 13.521 7.355 1.00 93.94 123 ASN A O 1
ATOM 1019 N N . ASP A 1 124 ? 5.155 14.356 9.093 1.00 93.38 124 ASP A N 1
ATOM 1020 C CA . ASP A 1 124 ? 4.104 14.282 10.109 1.00 93.38 124 ASP A CA 1
ATOM 1021 C C . ASP A 1 124 ? 3.838 15.708 10.588 1.00 93.38 124 ASP A C 1
ATOM 1023 O O . ASP A 1 124 ? 4.768 16.370 11.046 1.00 93.38 124 ASP A O 1
ATOM 1027 N N . SER A 1 125 ? 2.598 16.195 10.497 1.00 91.19 125 SER A N 1
ATOM 1028 C CA . SER A 1 125 ? 2.276 17.564 10.926 1.00 91.19 125 SER A CA 1
ATOM 1029 C C . SER A 1 125 ? 2.524 17.819 12.420 1.00 91.19 125 SER A C 1
ATOM 1031 O O . SER A 1 125 ? 2.581 18.973 12.837 1.00 91.19 125 SER A O 1
ATOM 1033 N N . GLY A 1 126 ? 2.654 16.767 13.236 1.00 89.56 126 GLY A N 1
ATOM 1034 C CA . GLY A 1 126 ? 3.042 16.854 14.645 1.00 89.56 126 GLY A CA 1
ATOM 1035 C C . GLY A 1 126 ? 4.553 16.951 14.882 1.00 89.56 126 GLY A C 1
ATOM 1036 O O . GLY A 1 126 ? 4.973 17.176 16.017 1.00 89.56 126 GLY A O 1
ATOM 1037 N N . ARG A 1 127 ? 5.387 16.791 13.846 1.00 88.56 127 ARG A N 1
ATOM 1038 C CA . ARG A 1 127 ? 6.853 16.843 13.940 1.00 88.56 127 ARG A CA 1
ATOM 1039 C C . ARG A 1 127 ? 7.410 18.025 13.152 1.00 88.56 127 ARG A C 1
ATOM 1041 O O . ARG A 1 127 ? 6.917 18.369 12.085 1.00 88.56 127 ARG A O 1
ATOM 1048 N N . LYS A 1 128 ? 8.469 18.644 13.685 1.00 88.00 128 LYS A N 1
ATOM 1049 C CA . LYS A 1 128 ? 9.190 19.724 12.987 1.00 88.00 128 LYS A CA 1
ATOM 1050 C C . LYS A 1 128 ? 10.029 19.190 11.829 1.00 88.00 128 LYS A C 1
ATOM 1052 O O . LYS A 1 128 ? 10.031 19.785 10.760 1.00 88.00 128 LYS A O 1
ATOM 1057 N N . GLU A 1 129 ? 10.708 18.069 12.060 1.00 89.06 129 GLU A N 1
ATOM 1058 C CA . GLU A 1 129 ? 11.604 17.451 11.086 1.00 89.06 129 GLU A CA 1
ATOM 1059 C C . GLU A 1 129 ? 10.984 16.182 10.487 1.00 89.06 129 GLU A C 1
ATOM 1061 O O . GLU A 1 129 ? 10.351 15.399 11.210 1.00 89.06 129 GLU A O 1
ATOM 1066 N N . PRO A 1 130 ? 11.164 15.955 9.175 1.00 89.50 130 PRO A N 1
ATOM 1067 C CA . PRO A 1 130 ? 10.712 14.741 8.518 1.00 89.50 130 PRO A CA 1
ATOM 1068 C C . PRO A 1 130 ? 11.548 13.536 8.950 1.00 89.50 130 PRO A C 1
ATOM 1070 O O . PRO A 1 130 ? 12.741 13.644 9.226 1.00 89.50 130 PRO A O 1
ATOM 1073 N N . GLN A 1 131 ? 10.932 12.359 8.928 1.00 90.94 131 GLN A N 1
ATOM 1074 C CA . GLN A 1 131 ? 11.663 11.099 9.056 1.00 90.94 131 GLN A CA 1
ATOM 1075 C C . GLN A 1 131 ? 12.075 10.624 7.663 1.00 90.94 131 GLN A C 1
ATOM 1077 O O . GLN A 1 131 ? 11.282 10.715 6.722 1.00 90.94 131 GLN A O 1
ATOM 1082 N N . VAL A 1 132 ? 13.309 10.139 7.524 1.00 89.38 132 VAL A N 1
ATOM 1083 C CA . VAL A 1 132 ? 13.861 9.657 6.253 1.00 89.38 132 VAL A CA 1
ATOM 1084 C C . VAL A 1 132 ? 14.452 8.268 6.456 1.00 89.38 132 VAL A C 1
ATOM 1086 O O . VAL A 1 132 ? 15.269 8.067 7.350 1.00 89.38 132 VAL A O 1
ATOM 1089 N N . TYR A 1 133 ? 14.046 7.332 5.606 1.00 87.81 133 TYR A N 1
ATOM 1090 C CA . TYR A 1 133 ? 14.536 5.960 5.561 1.00 87.81 133 TYR A CA 1
ATOM 1091 C C . TYR A 1 133 ? 15.182 5.734 4.201 1.00 87.81 133 TYR A C 1
ATOM 1093 O O . TYR A 1 133 ? 14.572 6.035 3.178 1.00 87.81 133 TYR A O 1
ATOM 1101 N N . VAL A 1 134 ? 16.407 5.218 4.183 1.00 83.88 134 VAL A N 1
ATOM 1102 C CA . VAL A 1 134 ? 17.151 4.922 2.954 1.00 83.88 134 VAL A CA 1
ATOM 1103 C C . VAL A 1 134 ? 17.316 3.414 2.844 1.00 83.88 134 VAL A C 1
ATOM 1105 O O . VAL A 1 134 ? 17.598 2.749 3.839 1.00 83.88 134 VAL A O 1
ATOM 1108 N N . PHE A 1 135 ? 17.130 2.880 1.642 1.00 78.75 135 PHE A N 1
ATOM 1109 C CA . PHE A 1 135 ? 17.306 1.464 1.338 1.00 78.75 135 PHE A CA 1
ATOM 1110 C C . PHE A 1 135 ? 18.135 1.300 0.063 1.00 78.75 135 PHE A C 1
ATOM 1112 O O . PHE A 1 135 ? 18.037 2.113 -0.855 1.00 78.75 135 PHE A O 1
ATOM 1119 N N . GLY A 1 136 ? 18.941 0.238 -0.000 1.00 72.62 136 GLY A N 1
ATOM 1120 C CA . GLY A 1 136 ? 19.865 -0.005 -1.112 1.00 72.62 136 GLY A CA 1
ATOM 1121 C C . GLY A 1 136 ? 20.940 1.078 -1.270 1.00 72.62 136 GLY A C 1
ATOM 1122 O O . GLY A 1 136 ? 21.159 1.904 -0.382 1.00 72.62 136 GLY A O 1
ATOM 1123 N N . GLU A 1 137 ? 21.615 1.079 -2.418 1.00 62.88 137 GLU A N 1
ATOM 1124 C CA . GLU A 1 137 ? 22.649 2.067 -2.747 1.00 62.88 137 GLU A CA 1
ATOM 1125 C C . GLU A 1 137 ? 22.013 3.299 -3.402 1.00 62.88 137 GLU A C 1
ATOM 1127 O O . GLU A 1 137 ? 22.146 3.526 -4.602 1.00 62.88 137 GLU A O 1
ATOM 1132 N N . CYS A 1 138 ? 21.259 4.100 -2.643 1.00 52.97 138 CYS A N 1
ATOM 1133 C CA . CYS A 1 138 ? 20.686 5.329 -3.195 1.00 52.97 138 CYS A CA 1
ATOM 1134 C C . CYS A 1 138 ? 21.437 6.589 -2.756 1.00 52.97 138 CYS A C 1
ATOM 1136 O O . CYS A 1 138 ? 21.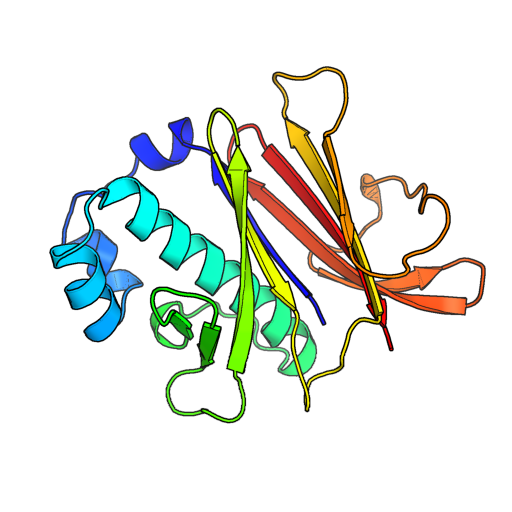362 7.013 -1.606 1.00 52.97 138 CYS A O 1
ATOM 1138 N N . LEU A 1 139 ? 22.137 7.145 -3.752 1.00 50.09 139 LEU A N 1
ATOM 1139 C CA . LEU A 1 139 ? 22.421 8.547 -4.086 1.00 50.09 139 LEU A CA 1
ATOM 1140 C C . LEU A 1 139 ? 22.245 9.614 -2.990 1.00 50.09 139 LEU A C 1
ATOM 1142 O O . LEU A 1 139 ? 21.164 9.811 -2.438 1.00 50.09 139 LEU A O 1
ATOM 1146 N N . ASN A 1 140 ? 23.314 10.401 -2.817 1.00 44.38 140 ASN A N 1
ATOM 1147 C CA . ASN A 1 140 ? 23.346 11.703 -2.148 1.00 44.38 140 ASN A CA 1
ATOM 1148 C C . ASN A 1 140 ? 22.031 12.475 -2.350 1.00 44.38 140 ASN A C 1
ATOM 1150 O O . ASN A 1 140 ? 21.694 12.817 -3.478 1.00 44.38 140 ASN A O 1
ATOM 1154 N N . THR A 1 141 ? 21.320 12.727 -1.246 1.00 46.25 141 THR A N 1
ATOM 1155 C CA . THR A 1 141 ? 20.174 13.644 -1.085 1.00 46.25 141 THR A CA 1
ATOM 1156 C C . THR A 1 141 ? 19.550 14.144 -2.388 1.00 46.25 141 THR A C 1
ATOM 1158 O O . THR A 1 141 ? 19.942 15.181 -2.921 1.00 46.25 141 THR A O 1
ATOM 1161 N N . VAL A 1 142 ? 18.508 13.457 -2.862 1.00 50.84 142 VAL A N 1
ATOM 1162 C CA . VAL A 1 142 ? 17.569 14.049 -3.820 1.00 50.84 142 VAL A CA 1
ATOM 1163 C C . VAL A 1 142 ? 16.803 15.159 -3.088 1.00 50.84 142 VAL A C 1
ATOM 1165 O O . VAL A 1 142 ? 15.770 14.931 -2.457 1.00 50.84 142 VAL A O 1
ATOM 1168 N N . THR A 1 143 ? 17.334 16.380 -3.113 1.00 50.41 143 THR A N 1
ATOM 1169 C CA . THR A 1 143 ? 16.633 17.591 -2.674 1.00 50.41 143 THR A CA 1
ATOM 1170 C C . THR A 1 143 ? 15.692 18.028 -3.789 1.00 50.41 143 THR A C 1
ATOM 1172 O O . THR A 1 143 ? 16.047 18.816 -4.659 1.00 50.41 143 THR A O 1
ATOM 1175 N N . MET A 1 144 ? 14.471 17.495 -3.786 1.00 53.53 144 MET A N 1
ATOM 1176 C CA . MET A 1 144 ? 13.406 17.953 -4.678 1.00 53.53 144 MET A CA 1
ATOM 1177 C C . MET A 1 144 ? 12.277 18.614 -3.891 1.00 53.53 144 MET A C 1
ATOM 1179 O O . MET A 1 144 ? 11.802 18.089 -2.883 1.00 53.53 144 MET A O 1
ATOM 1183 N N . GLU A 1 145 ? 11.824 19.776 -4.363 1.00 53.78 145 GLU A N 1
ATOM 1184 C CA . GLU A 1 145 ? 10.644 20.443 -3.815 1.00 53.78 145 GLU A CA 1
ATOM 1185 C C . GLU A 1 145 ? 9.379 19.622 -4.118 1.00 53.78 145 GLU A C 1
ATOM 1187 O O . GLU A 1 145 ? 9.008 19.412 -5.276 1.00 53.78 145 GLU A O 1
ATOM 1192 N N . SER A 1 146 ? 8.672 19.192 -3.069 1.00 53.06 146 SER A N 1
ATOM 1193 C CA . SER A 1 146 ? 7.518 18.280 -3.152 1.00 53.06 146 SER A CA 1
ATOM 1194 C C . SER A 1 146 ? 6.342 18.789 -3.996 1.00 53.06 146 SER A C 1
ATOM 1196 O O . SER A 1 146 ? 5.505 17.997 -4.427 1.00 53.06 146 SER A O 1
ATOM 1198 N N . LYS A 1 147 ? 6.256 20.101 -4.257 1.00 52.53 147 LYS A N 1
ATOM 1199 C CA . LYS A 1 147 ? 5.122 20.733 -4.956 1.00 52.53 147 LYS A CA 1
ATOM 1200 C C . LYS A 1 147 ? 5.072 20.462 -6.464 1.00 52.53 147 LYS A C 1
ATOM 1202 O O . LYS A 1 147 ? 4.038 20.725 -7.067 1.00 52.53 147 LYS A O 1
ATOM 1207 N N . LYS A 1 148 ? 6.147 19.946 -7.073 1.00 64.19 148 LYS A N 1
ATOM 1208 C CA . LYS A 1 148 ? 6.211 19.643 -8.520 1.00 64.19 148 LYS A CA 1
ATOM 1209 C C . LYS A 1 148 ? 6.277 18.148 -8.841 1.00 64.19 148 LYS A C 1
ATOM 1211 O O . LYS A 1 148 ? 6.385 17.781 -10.006 1.00 64.19 148 LYS A O 1
ATOM 1216 N N . LEU A 1 149 ? 6.236 17.291 -7.824 1.00 70.50 149 LEU A N 1
ATOM 1217 C CA . LEU A 1 149 ? 6.375 15.853 -8.003 1.00 70.50 149 LEU A CA 1
ATOM 1218 C C . LEU A 1 149 ? 5.030 15.208 -8.375 1.00 70.50 149 LEU A C 1
ATOM 1220 O O . LEU A 1 149 ? 4.008 15.544 -7.766 1.00 70.50 149 LEU A O 1
ATOM 1224 N N . PRO A 1 150 ? 5.006 14.279 -9.350 1.00 81.88 150 PRO A N 1
ATOM 1225 C CA . PRO A 1 150 ? 3.796 13.533 -9.665 1.00 81.88 150 PRO A CA 1
ATOM 1226 C C . PRO A 1 150 ? 3.399 12.637 -8.485 1.00 81.88 150 PRO A C 1
ATOM 1228 O O . PRO A 1 150 ? 4.222 12.274 -7.644 1.00 81.88 150 PRO A O 1
ATOM 1231 N N . ARG A 1 151 ? 2.116 12.263 -8.424 1.00 83.81 151 ARG A N 1
ATOM 1232 C CA . ARG A 1 151 ? 1.591 11.396 -7.356 1.00 83.81 151 ARG A CA 1
ATOM 1233 C C . ARG A 1 151 ? 2.258 10.022 -7.357 1.00 83.81 151 ARG A C 1
ATOM 1235 O O . ARG A 1 151 ? 2.538 9.484 -6.299 1.00 83.81 151 ARG A O 1
ATOM 1242 N N . TYR A 1 152 ? 2.493 9.467 -8.531 1.00 86.94 152 TYR A N 1
ATOM 1243 C CA . TYR A 1 152 ? 3.348 8.314 -8.765 1.00 86.94 152 TYR A CA 1
ATOM 1244 C C . TYR A 1 152 ? 3.724 8.303 -10.250 1.00 86.94 152 TYR A C 1
ATOM 1246 O O . TYR A 1 152 ? 2.987 8.856 -11.069 1.00 86.94 152 TYR A O 1
ATOM 1254 N N . GLY A 1 153 ? 4.882 7.749 -10.598 1.00 87.44 153 GLY A N 1
ATOM 1255 C CA . GLY A 1 153 ? 5.367 7.713 -11.978 1.00 87.44 153 GLY A CA 1
ATOM 1256 C C . GLY A 1 153 ? 6.885 7.610 -12.078 1.00 87.44 153 GLY A C 1
ATOM 1257 O O . GLY A 1 153 ? 7.561 7.251 -11.114 1.00 87.44 153 GLY A O 1
ATOM 1258 N N . LYS A 1 154 ? 7.412 7.970 -13.251 1.00 87.88 154 LYS A N 1
ATOM 1259 C CA . LYS A 1 154 ? 8.846 8.179 -13.472 1.00 87.88 154 LYS A CA 1
ATOM 1260 C C . LYS A 1 154 ? 9.191 9.662 -13.432 1.00 87.88 154 LYS A C 1
ATOM 1262 O O . LYS A 1 154 ? 8.436 10.491 -13.938 1.00 87.88 154 LYS A O 1
ATOM 1267 N N . ILE A 1 155 ? 10.352 9.972 -12.875 1.00 86.69 155 ILE A N 1
ATOM 1268 C CA . ILE A 1 155 ? 11.014 11.272 -12.970 1.00 86.69 155 ILE A CA 1
ATOM 1269 C C . ILE A 1 155 ? 12.456 11.055 -13.423 1.00 86.69 155 ILE A C 1
ATOM 1271 O O . ILE A 1 155 ? 13.017 9.979 -13.222 1.00 86.69 155 ILE A O 1
ATOM 1275 N N . THR A 1 156 ? 13.060 12.084 -14.001 1.00 85.62 156 THR A N 1
ATOM 1276 C CA . THR A 1 156 ? 14.467 12.068 -14.404 1.00 85.62 156 THR A CA 1
ATOM 1277 C C . THR A 1 156 ? 15.193 13.165 -13.638 1.00 85.62 156 THR A C 1
ATOM 1279 O O . THR A 1 156 ? 14.691 14.288 -13.543 1.00 85.62 156 THR A O 1
ATOM 1282 N N . ASP A 1 157 ? 16.334 12.833 -13.040 1.00 81.31 157 ASP A N 1
ATOM 1283 C CA . ASP A 1 157 ? 17.149 13.807 -12.314 1.00 81.31 157 ASP A CA 1
ATOM 1284 C C . ASP A 1 157 ? 18.052 14.637 -13.248 1.00 81.31 157 ASP A C 1
ATOM 1286 O O . ASP A 1 157 ? 18.076 14.459 -14.466 1.00 81.31 157 ASP A O 1
ATOM 1290 N N . LEU A 1 158 ? 18.821 15.563 -12.667 1.00 78.12 158 LEU A N 1
ATOM 1291 C CA . LEU A 1 158 ? 19.748 16.427 -13.410 1.00 78.12 158 LEU A CA 1
ATOM 1292 C C . LEU A 1 158 ? 20.908 15.664 -14.072 1.00 78.12 158 LEU A C 1
ATOM 1294 O O . LEU A 1 158 ? 21.584 16.219 -14.935 1.00 78.12 158 LEU A O 1
ATOM 1298 N N . GLN A 1 159 ? 21.156 14.418 -13.664 1.00 81.50 159 GLN A N 1
ATOM 1299 C CA . GLN A 1 159 ? 22.177 13.538 -14.230 1.00 81.50 159 GLN A CA 1
ATOM 1300 C C . GLN A 1 159 ? 21.594 12.602 -15.301 1.00 81.50 159 GLN A C 1
ATOM 1302 O O . GLN A 1 159 ? 22.283 11.689 -15.751 1.00 81.50 159 GLN A O 1
ATOM 1307 N N . ASN A 1 160 ? 20.346 12.825 -15.731 1.00 82.69 160 ASN A N 1
ATOM 1308 C CA . ASN A 1 160 ? 19.605 11.967 -16.656 1.00 82.69 160 ASN A CA 1
ATOM 1309 C C . ASN A 1 160 ? 19.381 10.532 -16.144 1.00 82.69 160 ASN A C 1
ATOM 1311 O O . ASN A 1 160 ? 19.201 9.611 -16.940 1.00 82.69 160 ASN A O 1
ATOM 1315 N N . THR A 1 161 ? 19.362 10.328 -14.824 1.00 83.31 161 THR A N 1
ATOM 1316 C CA . THR A 1 161 ? 19.000 9.038 -14.224 1.00 83.31 161 THR A CA 1
ATOM 1317 C C . THR A 1 161 ? 17.499 8.987 -13.964 1.00 83.31 161 THR A C 1
ATOM 1319 O O . THR A 1 161 ? 16.912 9.943 -13.449 1.00 83.31 161 THR A O 1
ATOM 1322 N N . ASN A 1 162 ? 16.871 7.862 -14.311 1.00 87.00 162 ASN A N 1
ATOM 1323 C CA . ASN A 1 162 ? 15.451 7.639 -14.063 1.00 87.00 162 ASN A CA 1
ATOM 1324 C C . ASN A 1 162 ? 15.203 7.145 -12.639 1.00 87.00 162 ASN A C 1
ATOM 1326 O O . ASN A 1 162 ? 15.871 6.241 -12.132 1.00 87.00 162 ASN A O 1
ATOM 1330 N N . HIS A 1 163 ? 14.170 7.708 -12.027 1.00 87.69 163 HIS A N 1
ATOM 1331 C CA . HIS A 1 163 ? 13.685 7.323 -10.716 1.00 87.69 163 HIS A CA 1
ATOM 1332 C C . HIS A 1 163 ? 12.191 7.062 -10.774 1.00 87.69 163 HIS A C 1
ATOM 1334 O O . HIS A 1 163 ? 11.430 7.790 -11.412 1.00 87.69 163 HIS A O 1
ATOM 1340 N N . TRP A 1 164 ? 11.762 6.044 -10.050 1.00 89.88 164 TRP A N 1
ATOM 1341 C CA . TRP A 1 164 ? 10.369 5.840 -9.716 1.00 89.88 164 TRP A CA 1
ATOM 1342 C C . TRP A 1 164 ? 10.006 6.693 -8.511 1.00 89.88 164 TRP A C 1
ATOM 1344 O O . TRP A 1 164 ? 10.775 6.785 -7.558 1.00 89.88 164 TRP A O 1
ATOM 1354 N N . ILE A 1 165 ? 8.817 7.280 -8.533 1.00 90.75 165 ILE A N 1
ATOM 1355 C CA . ILE A 1 165 ? 8.257 8.023 -7.410 1.00 90.75 165 ILE A CA 1
ATOM 1356 C C . ILE A 1 165 ? 6.862 7.509 -7.081 1.00 90.75 165 ILE A C 1
ATOM 1358 O O . ILE A 1 165 ? 6.100 7.135 -7.971 1.00 90.75 165 ILE A O 1
ATOM 1362 N N . SER A 1 166 ? 6.514 7.520 -5.798 1.00 93.38 166 SER A N 1
ATOM 1363 C CA . SER A 1 166 ? 5.145 7.343 -5.324 1.00 93.38 166 SER A CA 1
ATOM 1364 C C . SER A 1 166 ? 4.905 8.196 -4.079 1.00 93.38 166 SER A C 1
ATOM 1366 O O . SER A 1 166 ? 5.781 8.326 -3.227 1.00 93.38 166 SER A O 1
ATOM 1368 N N . ARG A 1 167 ? 3.710 8.772 -3.957 1.00 93.62 167 ARG A N 1
ATOM 1369 C CA . ARG A 1 167 ? 3.280 9.651 -2.868 1.00 93.62 167 ARG A CA 1
ATOM 1370 C C . ARG A 1 167 ? 1.932 9.196 -2.327 1.00 93.62 167 ARG A C 1
ATOM 1372 O O . ARG A 1 167 ? 1.022 8.879 -3.097 1.00 93.62 167 ARG A O 1
ATOM 1379 N N . SER A 1 168 ? 1.782 9.233 -1.009 1.00 95.19 168 SER A N 1
ATOM 1380 C CA . SER A 1 168 ? 0.494 9.040 -0.351 1.00 95.19 168 SER A CA 1
ATOM 1381 C C . SER A 1 168 ? 0.276 10.047 0.771 1.00 95.19 168 SER A C 1
ATOM 1383 O O . SER A 1 168 ? 1.220 10.614 1.317 1.00 95.19 168 SER A O 1
ATOM 1385 N N . HIS A 1 169 ? -0.988 10.289 1.091 1.00 95.19 169 HIS A N 1
ATOM 1386 C CA 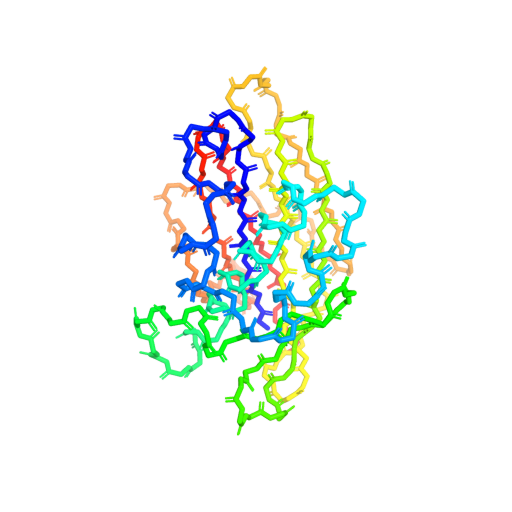. HIS A 1 169 ? -1.394 11.207 2.140 1.00 95.19 169 HIS A CA 1
ATOM 1387 C C . HIS A 1 169 ? -2.616 10.644 2.850 1.00 95.19 169 HIS A C 1
ATOM 1389 O O . HIS A 1 169 ? -3.584 10.257 2.194 1.00 95.19 169 HIS A O 1
ATOM 1395 N N . HIS A 1 170 ? -2.589 10.661 4.178 1.00 96.56 170 HIS A N 1
ATOM 1396 C CA . HIS A 1 170 ? -3.742 10.333 4.997 1.00 96.56 170 HIS A CA 1
ATOM 1397 C C . HIS A 1 170 ? -3.619 11.034 6.348 1.00 96.56 170 HIS A C 1
ATOM 1399 O O . HIS A 1 170 ? -2.599 10.915 7.028 1.00 96.56 170 HIS A O 1
ATOM 1405 N N . GLY A 1 171 ? -4.660 11.780 6.725 1.00 95.00 171 GLY A N 1
ATOM 1406 C CA . GLY A 1 171 ? -4.695 12.519 7.983 1.00 95.00 171 GLY A CA 1
ATOM 1407 C C . GLY A 1 171 ? -3.505 13.465 8.126 1.00 95.00 171 GLY A C 1
ATOM 1408 O O . GLY A 1 171 ? -3.326 14.371 7.315 1.00 95.00 171 GLY A O 1
ATOM 1409 N N . ARG A 1 172 ? -2.697 13.261 9.166 1.00 94.94 172 ARG A N 1
ATOM 1410 C CA . ARG A 1 172 ? -1.522 14.096 9.456 1.00 94.94 172 ARG A CA 1
ATOM 1411 C C . ARG A 1 172 ? -0.277 13.768 8.633 1.00 94.94 172 ARG A C 1
ATOM 1413 O O . ARG A 1 172 ? 0.708 14.503 8.719 1.00 94.94 172 ARG A O 1
ATOM 1420 N N . TYR A 1 173 ? -0.295 12.670 7.879 1.00 96.50 173 TYR A N 1
ATOM 1421 C CA . TYR A 1 173 ? 0.879 12.162 7.180 1.00 96.50 173 TYR A CA 1
ATOM 1422 C C . TYR A 1 173 ? 0.886 12.528 5.698 1.00 96.50 173 TYR A C 1
ATOM 1424 O O . TYR A 1 173 ? -0.092 12.309 4.987 1.00 96.50 173 TYR A O 1
ATOM 1432 N N . ASP A 1 174 ? 2.023 13.023 5.216 1.00 94.62 174 ASP A N 1
ATOM 1433 C CA . ASP A 1 174 ? 2.353 13.153 3.794 1.00 94.62 174 ASP A CA 1
ATOM 1434 C C . ASP A 1 174 ? 3.667 12.415 3.535 1.00 94.62 174 ASP A C 1
ATOM 1436 O O . ASP A 1 174 ? 4.732 12.832 4.004 1.00 94.62 174 ASP A O 1
ATOM 1440 N N . VAL A 1 175 ? 3.581 11.297 2.818 1.00 93.75 175 VAL A N 1
ATOM 1441 C CA . VAL A 1 175 ? 4.708 10.397 2.572 1.00 93.75 175 VAL A CA 1
ATOM 1442 C C . VAL A 1 175 ? 5.030 10.340 1.096 1.00 93.75 175 VAL A C 1
ATOM 1444 O O . VAL A 1 175 ? 4.140 10.311 0.246 1.00 93.75 175 VAL A O 1
ATOM 1447 N N . TRP A 1 176 ? 6.312 10.273 0.778 1.00 92.44 176 TRP A N 1
ATOM 1448 C CA . TRP A 1 176 ? 6.753 9.996 -0.576 1.00 92.44 176 TRP A CA 1
ATOM 1449 C C . TRP A 1 176 ? 7.975 9.105 -0.565 1.00 92.44 176 TRP A C 1
ATOM 1451 O O . TRP A 1 176 ? 8.787 9.131 0.357 1.00 92.44 176 TRP A O 1
ATOM 1461 N N . MET A 1 177 ? 8.091 8.317 -1.619 1.00 91.44 177 MET A N 1
ATOM 1462 C CA . MET A 1 177 ? 9.204 7.426 -1.845 1.00 91.44 177 MET A CA 1
ATOM 1463 C C . MET A 1 177 ? 9.748 7.669 -3.243 1.00 91.44 177 MET A C 1
ATOM 1465 O O . MET A 1 177 ? 8.970 7.817 -4.186 1.00 91.44 177 MET A O 1
ATOM 1469 N N . ILE A 1 178 ? 11.071 7.729 -3.357 1.00 89.69 178 ILE A N 1
ATOM 1470 C CA . ILE A 1 178 ? 11.801 7.807 -4.623 1.00 89.69 178 ILE A CA 1
ATOM 1471 C C . ILE A 1 178 ? 12.758 6.624 -4.659 1.00 89.69 178 ILE A C 1
ATOM 1473 O O . ILE A 1 178 ? 13.425 6.363 -3.662 1.00 89.69 178 ILE A O 1
ATOM 1477 N N . ALA A 1 179 ? 12.827 5.910 -5.776 1.00 88.56 179 ALA A N 1
ATOM 1478 C CA . ALA A 1 179 ? 13.750 4.798 -5.953 1.00 88.56 179 ALA A CA 1
ATOM 1479 C C . ALA A 1 179 ? 14.369 4.815 -7.347 1.00 88.56 179 ALA A C 1
ATOM 1481 O O . ALA A 1 179 ? 13.664 5.006 -8.338 1.00 88.56 179 ALA A O 1
ATOM 1482 N N . ARG A 1 180 ? 15.675 4.567 -7.425 1.00 85.56 180 ARG A N 1
ATOM 1483 C CA . ARG A 1 180 ? 16.410 4.508 -8.686 1.00 85.56 180 ARG A CA 1
ATOM 1484 C C . ARG A 1 180 ? 15.945 3.309 -9.511 1.00 85.56 180 ARG A C 1
ATOM 1486 O O . ARG A 1 180 ? 15.790 2.204 -8.982 1.00 85.56 180 ARG A O 1
ATOM 1493 N N . GLU A 1 181 ? 15.687 3.532 -10.795 1.00 85.12 181 GLU A N 1
ATOM 1494 C CA . GLU A 1 181 ? 15.450 2.452 -11.755 1.00 85.12 181 GLU A CA 1
ATOM 1495 C C . GLU A 1 181 ? 16.773 1.717 -12.032 1.00 85.12 181 GLU A C 1
ATOM 1497 O O . GLU A 1 181 ? 17.774 2.377 -12.311 1.00 85.12 181 GLU A O 1
ATOM 1502 N N . ALA A 1 182 ? 16.770 0.384 -11.883 1.00 80.00 182 ALA A N 1
ATOM 1503 C CA . ALA A 1 182 ? 17.907 -0.483 -12.210 1.00 80.00 182 ALA A CA 1
ATOM 1504 C C . ALA A 1 182 ? 18.045 -0.706 -13.722 1.00 80.00 182 ALA A C 1
ATOM 1506 O O . ALA A 1 182 ? 16.993 -0.723 -14.405 1.00 80.00 182 ALA A O 1
#